Protein 6SW2 (pdb70)

Solvent-accessible surface area: 16626 Å² total

Nearest PDB structures (foldseek):
  6sw2-assembly1_A  TM=1.003E+00  e=1.323E-83  Pseudomonas aeruginosa PAO1
  2x3n-assembly1_A  TM=9.990E-01  e=2.745E-79  Pseudomonas aeruginosa
  6sw1-assembly1_A  TM=1.001E+00  e=7.115E-79  Pseudomonas aeruginosa PAO1
  8urd-assembly1_A  TM=8.434E-01  e=7.595E-25  Neobacillus niacini
  8uiu-assembly1_A  TM=8.359E-01  e=2.867E-23  Neobacillus niacini

Structure (mmCIF, N/CA/C/O backbone):
data_6SW2
#
_entry.id   6SW2
#
_cell.length_a   47.079
_cell.length_b   63.984
_cell.length_c   128.101
_cell.angle_alpha   90.000
_cell.angle_beta   90.000
_cell.angle_gamma   90.000
#
_symmetry.space_group_name_H-M   'P 21 21 21'
#
loop_
_entity.id
_entity.type
_entity.pdbx_description
1 polymer 'Probable FAD-dependent monooxygenase'
2 non-polymer 'FLAVIN-ADENINE DINUCLEOTIDE'
3 non-polymer '3-(2-aminophenyl)-3-oxopropanoic acid'
4 non-polymer 'TRIETHYLENE GLYCOL'
5 non-polymer 'PHOSPHATE ION'
6 non-polymer '2-(N-MORPHOLINO)-ETHANESULFONIC ACID'
7 non-polymer DI(HYDROXYETHYL)ETHER
8 water water
#
loop_
_atom_site.group_PDB
_atom_site.id
_atom_site.type_symbol
_atom_site.label_atom_id
_atom_site.label_alt_id
_atom_site.label_comp_id
_atom_site.label_asym_id
_atom_site.label_entity_id
_atom_site.label_seq_id
_atom_site.pdbx_PDB_ins_code
_atom_site.Cartn_x
_atom_site.Cartn_y
_atom_site.Cartn_z
_atom_site.occupancy
_atom_site.B_iso_or_equiv
_atom_site.auth_seq_id
_atom_site.auth_comp_id
_atom_site.auth_asym_id
_atom_site.auth_atom_id
_atom_site.pdbx_PDB_model_num
ATOM 1 N N . ASN A 1 4 ? 19.207 42.848 45.312 1.00 49.15 4 ASN A N 1
ATOM 2 C CA . ASN A 1 4 ? 18.316 42.094 44.355 1.00 44.12 4 ASN A CA 1
ATOM 3 C C . ASN A 1 4 ? 17.028 42.893 44.166 1.00 39.70 4 ASN A C 1
ATOM 4 O O . ASN A 1 4 ? 15.956 42.361 43.943 1.00 36.10 4 ASN A O 1
ATOM 9 N N . HIS A 1 5 ? 16.827 44.344 44.835 1.00 34.27 5 HIS A N 1
ATOM 10 C CA . HIS A 1 5 ? 15.684 45.193 44.659 1.00 34.68 5 HIS A CA 1
ATOM 11 C C . HIS A 1 5 ? 15.586 45.568 43.169 1.00 33.74 5 HIS A C 1
ATOM 12 O O . HIS A 1 5 ? 16.565 45.934 42.537 1.00 34.58 5 HIS A O 1
ATOM 19 N N . ILE A 1 6 ? 14.388 45.400 42.603 1.00 27.98 6 ILE A N 1
ATOM 20 C CA . ILE A 1 6 ? 14.103 45.906 41.268 1.00 28.54 6 ILE A CA 1
ATOM 21 C C . ILE A 1 6 ? 12.810 46.700 41.383 1.00 27.53 6 ILE A C 1
ATOM 22 O O . ILE A 1 6 ? 12.069 46.585 42.381 1.00 29.81 6 ILE A O 1
ATOM 27 N N . ASP A 1 7 ? 12.487 47.450 40.335 1.00 24.76 7 ASP A N 1
ATOM 28 C CA . ASP A 1 7 ? 11.255 48.243 40.327 1.00 24.63 7 ASP A CA 1
ATOM 29 C C . ASP A 1 7 ? 10.051 47.397 39.914 1.00 23.49 7 ASP A C 1
ATOM 30 O O . ASP A 1 7 ? 9.051 47.368 40.624 1.00 23.34 7 ASP A O 1
ATOM 35 N N . VAL A 1 8 ? 10.185 46.670 38.799 1.00 23.44 8 VAL A N 1
ATOM 36 C CA . VAL A 1 8 ? 9.050 45.959 38.224 1.00 21.84 8 VAL A CA 1
ATOM 37 C C . VAL A 1 8 ? 9.492 44.592 37.721 1.00 20.90 8 VAL A C 1
ATOM 38 O O . VAL A 1 8 ? 10.430 44.501 36.951 1.00 22.09 8 VAL A O 1
ATOM 42 N N . LEU A 1 9 ? 8.787 43.555 38.183 1.00 21.26 9 LEU A N 1
ATOM 43 C CA . LEU A 1 9 ? 8.866 42.221 37.635 1.00 21.53 9 LEU A CA 1
ATOM 44 C C . LEU A 1 9 ? 7.656 42.006 36.718 1.00 21.71 9 LEU A C 1
ATOM 45 O O . LEU A 1 9 ? 6.512 42.008 37.187 1.00 21.29 9 LEU A O 1
ATOM 50 N N . ILE A 1 10 ? 7.914 41.789 35.422 1.00 22.03 10 ILE A N 1
ATOM 51 C CA . ILE A 1 10 ? 6.862 41.528 34.444 1.00 20.10 10 ILE A CA 1
ATOM 52 C C . ILE A 1 10 ? 6.845 40.022 34.124 1.00 20.44 10 ILE A C 1
ATOM 53 O O . ILE A 1 10 ? 7.824 39.439 33.685 1.00 19.84 10 ILE A O 1
ATOM 58 N N . ASN A 1 11 ? 5.715 39.387 34.408 1.00 20.87 11 ASN A N 1
ATOM 59 C CA . ASN A 1 11 ? 5.502 37.964 34.033 1.00 21.58 11 ASN A CA 1
ATOM 60 C C . ASN A 1 11 ? 4.882 37.934 32.620 1.00 21.02 11 ASN A C 1
ATOM 61 O O . ASN A 1 11 ? 3.735 38.352 32.438 1.00 19.82 11 ASN A O 1
ATOM 66 N N . GLY A 1 12 ? 5.648 37.458 31.643 1.00 20.47 12 GLY A N 1
ATOM 67 C CA . GLY A 1 12 ? 5.195 37.367 30.268 1.00 19.73 12 GLY A CA 1
ATOM 68 C C . GLY A 1 12 ? 5.830 38.404 29.386 1.00 20.48 12 GLY A C 1
ATOM 69 O O . GLY A 1 12 ? 5.799 39.611 29.699 1.00 24.07 12 GLY A O 1
ATOM 70 N N . CYS A 1 13 ? 6.373 37.946 28.255 1.00 22.91 13 CYS A N 1
ATOM 71 C CA . CYS A 1 13 ? 6.974 38.861 27.277 1.00 23.62 13 CYS A CA 1
ATOM 72 C C . CYS A 1 13 ? 6.288 38.733 25.912 1.00 21.97 13 CYS A C 1
ATOM 73 O O . CYS A 1 13 ? 6.929 38.532 24.855 1.00 24.02 13 CYS A O 1
ATOM 76 N N . GLY A 1 14 ? 4.967 38.806 25.928 1.00 21.63 14 GLY A N 1
ATOM 77 C CA . GLY A 1 14 ? 4.165 39.011 24.731 1.00 21.39 14 GLY A CA 1
ATOM 78 C C . GLY A 1 14 ? 4.194 40.490 24.335 1.00 21.12 14 GLY A C 1
ATOM 79 O O . GLY A 1 14 ? 5.017 41.262 24.797 1.00 20.70 14 GLY A O 1
ATOM 80 N N . ILE A 1 15 ? 3.291 40.865 23.449 1.00 19.98 15 ILE A N 1
ATOM 81 C CA . ILE A 1 15 ? 3.302 42.173 22.916 1.00 20.99 15 ILE A CA 1
ATOM 82 C C . ILE A 1 15 ? 3.056 43.192 24.027 1.00 19.24 15 ILE A C 1
ATOM 83 O O . ILE A 1 15 ? 3.718 44.222 24.058 1.00 21.83 15 ILE A O 1
ATOM 88 N N . GLY A 1 16 ? 2.114 42.901 24.932 1.00 18.95 16 GLY A N 1
ATOM 89 C CA . GLY A 1 16 ? 1.819 43.735 26.094 1.00 17.92 16 GLY A CA 1
ATOM 90 C C . GLY A 1 16 ? 2.999 43.931 27.037 1.00 17.28 16 GLY A C 1
ATOM 91 O O . GLY A 1 16 ? 3.405 45.061 27.388 1.00 18.93 16 GLY A O 1
ATOM 92 N N . GLY A 1 17 ? 3.594 42.828 27.453 1.00 17.46 17 GLY A N 1
ATOM 93 C CA . GLY A 1 17 ? 4.668 42.876 28.395 1.00 16.68 17 GLY A CA 1
ATOM 94 C C . GLY A 1 17 ? 5.905 43.500 27.783 1.00 18.41 17 GLY A C 1
ATOM 95 O O . GLY A 1 17 ? 6.629 44.233 28.473 1.00 18.14 17 GLY A O 1
ATOM 96 N N . ALA A 1 18 ? 6.176 43.198 26.505 1.00 18.15 18 ALA A N 1
ATOM 97 C CA . ALA A 1 18 ? 7.343 43.770 25.830 1.00 18.40 18 ALA A CA 1
ATOM 98 C C . ALA A 1 18 ? 7.176 45.285 25.744 1.00 20.70 18 ALA A C 1
ATOM 99 O O . ALA A 1 18 ? 8.102 46.009 26.042 1.00 18.96 18 ALA A O 1
ATOM 101 N N . MET A 1 19 ? 5.985 45.744 25.349 1.00 19.08 19 MET A N 1
ATOM 102 C CA . MET A 1 19 ? 5.736 47.185 25.237 1.00 19.89 19 MET A CA 1
ATOM 103 C C . MET A 1 19 ? 5.916 47.866 26.607 1.00 19.38 19 MET A C 1
ATOM 104 O O . MET A 1 19 ? 6.529 48.929 26.716 1.00 20.55 19 MET A O 1
ATOM 109 N N . LEU A 1 20 ? 5.376 47.266 27.664 1.00 19.10 20 LEU A N 1
ATOM 110 C CA . LEU A 1 20 ? 5.507 47.847 29.003 1.00 18.96 20 LEU A CA 1
ATOM 111 C C . LEU A 1 20 ? 6.990 47.919 29.398 1.00 20.13 20 LEU A C 1
ATOM 112 O O . LEU A 1 20 ? 7.449 48.948 29.914 1.00 20.12 20 LEU A O 1
ATOM 117 N N . ALA A 1 21 ? 7.722 46.821 29.193 1.00 19.33 21 ALA A N 1
ATOM 118 C CA . ALA A 1 21 ? 9.150 46.744 29.539 1.00 19.95 21 ALA A CA 1
ATOM 119 C C . ALA A 1 21 ? 9.915 47.875 28.847 1.00 20.60 21 ALA A C 1
ATOM 120 O O . ALA A 1 21 ? 10.765 48.526 29.444 1.00 21.80 21 ALA A O 1
ATOM 122 N N . TYR A 1 22 ? 9.674 48.032 27.548 1.00 20.30 22 TYR A N 1
ATOM 123 C CA . TYR A 1 22 ? 10.359 49.015 26.762 1.00 20.02 22 TYR A CA 1
ATOM 124 C C . TYR A 1 22 ? 10.072 50.441 27.289 1.00 20.55 22 TYR A C 1
ATOM 125 O O . TYR A 1 22 ? 11.015 51.247 27.478 1.00 21.32 22 TYR A O 1
ATOM 134 N N . LEU A 1 23 ? 8.797 50.761 27.523 1.00 19.77 23 LEU A N 1
ATOM 135 C CA . LEU A 1 23 ? 8.411 52.122 28.002 1.00 20.55 23 LEU A CA 1
ATOM 136 C C . LEU A 1 23 ? 9.015 52.412 29.377 1.00 23.41 23 LEU A C 1
ATOM 137 O O . LEU A 1 23 ? 9.615 53.489 29.583 1.00 22.55 23 LEU A O 1
ATOM 142 N N . LEU A 1 24 ? 8.965 51.445 30.294 1.00 21.66 24 LEU A N 1
ATOM 143 C CA . LEU A 1 24 ? 9.630 51.640 31.629 1.00 22.50 24 LEU A CA 1
ATOM 144 C C . LEU A 1 24 ? 11.158 51.725 31.538 1.00 22.66 24 LEU A C 1
ATOM 145 O O . LEU A 1 24 ? 11.806 52.486 32.272 1.00 22.86 24 LEU A O 1
ATOM 150 N N . GLY A 1 25 ? 11.745 50.928 30.658 1.00 21.99 25 GLY A N 1
ATOM 151 C CA . GLY A 1 25 ? 13.182 50.870 30.490 1.00 24.36 25 GLY A CA 1
ATOM 152 C C . GLY A 1 25 ? 13.739 52.164 29.941 1.00 26.90 25 GLY A C 1
ATOM 153 O O . GLY A 1 25 ? 14.841 52.584 30.287 1.00 29.28 25 GLY A O 1
ATOM 154 N N . ARG A 1 26 ? 12.967 52.816 29.082 1.00 26.54 26 ARG A N 1
ATOM 155 C CA . ARG A 1 26 ? 13.339 54.099 28.526 1.00 28.92 26 ARG A CA 1
ATOM 156 C C . ARG A 1 26 ? 13.521 55.146 29.642 1.00 32.59 26 ARG A C 1
ATOM 157 O O . ARG A 1 26 ? 14.207 56.135 29.432 1.00 31.20 26 ARG A O 1
ATOM 165 N N . GLN A 1 27 ? 12.904 54.933 30.810 1.00 30.99 27 GLN A N 1
ATOM 166 C CA . GLN A 1 27 ? 13.019 55.891 31.925 1.00 30.52 27 GLN A CA 1
ATOM 167 C C . GLN A 1 27 ? 14.092 55.466 32.930 1.00 32.30 27 GLN A C 1
ATOM 168 O O . GLN A 1 27 ? 14.220 56.081 33.996 1.00 33.50 27 GLN A O 1
ATOM 174 N N . GLY A 1 28 ? 14.818 54.394 32.630 1.00 27.10 28 GLY A N 1
ATOM 175 C CA . GLY A 1 28 ? 15.857 53.859 33.471 1.00 28.08 28 GLY A CA 1
ATOM 176 C C . GLY A 1 28 ? 15.342 53.063 34.658 1.00 28.74 28 GLY A C 1
ATOM 177 O O . GLY A 1 28 ? 16.083 52.792 35.591 1.00 29.53 28 GLY A O 1
ATOM 178 N N . HIS A 1 29 ? 14.093 52.608 34.627 1.00 26.85 29 HIS A N 1
ATOM 179 C CA . HIS A 1 29 ? 13.626 51.769 35.707 1.00 26.12 29 HIS A CA 1
ATOM 180 C C . HIS A 1 29 ? 14.202 50.365 35.571 1.00 24.69 29 HIS A C 1
ATOM 181 O O . HIS A 1 29 ? 14.429 49.878 34.486 1.00 23.01 29 HIS A O 1
ATOM 188 N N . ARG A 1 30 ? 14.421 49.734 36.724 1.00 24.46 30 ARG A N 1
ATOM 189 C CA . ARG A 1 30 ? 15.008 48.423 36.803 1.00 25.84 30 ARG A CA 1
ATOM 190 C C . ARG A 1 30 ? 13.886 47.391 36.633 1.00 23.77 30 ARG A C 1
ATOM 191 O O . ARG A 1 30 ? 13.034 47.230 37.535 1.00 22.20 30 ARG A O 1
ATOM 199 N N . VAL A 1 31 ? 13.901 46.713 35.472 1.00 23.02 31 VAL A N 1
ATOM 200 C CA . VAL A 1 31 ? 12.839 45.813 35.086 1.00 23.24 31 VAL A CA 1
ATOM 201 C C . VAL A 1 31 ? 13.421 44.432 34.805 1.00 22.02 31 VAL A C 1
ATOM 202 O O . VAL A 1 31 ? 14.383 44.325 34.084 1.00 26.13 31 VAL A O 1
ATOM 206 N N . VAL A 1 32 ? 12.794 43.383 35.345 1.00 21.75 32 VAL A N 1
ATOM 207 C CA . VAL A 1 32 ? 13.047 42.013 34.923 1.00 21.50 32 VAL A CA 1
ATOM 208 C C . VAL A 1 32 ? 11.778 41.458 34.286 1.00 21.03 32 VAL A C 1
ATOM 209 O O . VAL A 1 32 ? 10.692 41.568 34.877 1.00 21.01 32 VAL A O 1
ATOM 213 N N . VAL A 1 33 ? 11.936 40.899 33.089 1.00 20.44 33 VAL A N 1
ATOM 214 C CA . VAL A 1 33 ? 10.828 40.277 32.363 1.00 20.40 33 VAL A CA 1
ATOM 215 C C . VAL A 1 33 ? 11.100 38.772 32.372 1.00 21.95 33 VAL A C 1
ATOM 216 O O . VAL A 1 33 ? 12.197 38.344 31.978 1.00 23.46 33 VAL A O 1
ATOM 220 N N . VAL A 1 34 ? 10.084 38.007 32.770 1.00 23.51 34 VAL A N 1
ATOM 221 C CA . VAL A 1 34 ? 10.166 36.572 32.874 1.00 23.26 34 VAL A CA 1
ATOM 222 C C . VAL A 1 34 ? 9.239 36.001 31.810 1.00 23.74 34 VAL A C 1
ATOM 223 O O . VAL A 1 34 ? 8.042 36.306 31.822 1.00 23.92 34 VAL A O 1
ATOM 227 N N . GLU A 1 35 ? 9.788 35.172 30.919 1.00 21.59 35 GLU A N 1
ATOM 228 C CA . GLU A 1 35 ? 9.021 34.585 29.808 1.00 22.44 35 GLU A CA 1
ATOM 229 C C . GLU A 1 35 ? 9.316 33.074 29.747 1.00 23.04 35 GLU A C 1
ATOM 230 O O . GLU A 1 35 ? 10.487 32.681 29.686 1.00 24.50 35 GLU A O 1
ATOM 236 N N . GLN A 1 36 ? 8.270 32.253 29.740 1.00 22.78 36 GLN A N 1
ATOM 237 C CA . GLN A 1 36 ? 8.419 30.807 29.814 1.00 26.40 36 GLN A CA 1
ATOM 238 C C . GLN A 1 36 ? 8.952 30.246 28.487 1.00 29.93 36 GLN A C 1
ATOM 239 O O . GLN A 1 36 ? 9.652 29.239 28.463 1.00 29.93 36 GLN A O 1
ATOM 245 N N . ALA A 1 37 ? 8.652 30.913 27.371 1.00 26.13 37 ALA A N 1
ATOM 246 C CA . ALA A 1 37 ? 9.108 30.422 26.081 1.00 29.05 37 ALA A CA 1
ATOM 247 C C . ALA A 1 37 ? 10.519 30.928 25.736 1.00 26.64 37 ALA A C 1
ATOM 248 O O . ALA A 1 37 ? 11.064 31.823 26.359 1.00 25.43 37 ALA A O 1
ATOM 250 N N . ARG A 1 38 ? 11.080 30.352 24.678 1.00 28.57 38 ARG A N 1
ATOM 251 C CA . ARG A 1 38 ? 12.266 30.860 23.981 1.00 31.37 38 ARG A CA 1
ATOM 252 C C . ARG A 1 38 ? 11.896 32.169 23.279 1.00 28.28 38 ARG A C 1
ATOM 253 O O . ARG A 1 38 ? 10.774 32.307 22.820 1.00 29.28 38 ARG A O 1
ATOM 261 N N . ARG A 1 39 ? 12.862 33.080 23.170 1.00 26.39 39 ARG A N 1
ATOM 262 C CA . ARG A 1 39 ? 12.612 34.404 22.557 1.00 30.19 39 ARG A CA 1
ATOM 263 C C . ARG A 1 39 ? 12.090 34.264 21.115 1.00 35.56 39 ARG A C 1
ATOM 264 O O . ARG A 1 39 ? 11.227 35.015 20.698 1.00 35.99 39 ARG A O 1
ATOM 272 N N . GLU A 1 40 ? 12.624 33.285 20.378 1.00 40.26 40 GLU A N 1
ATOM 273 C CA . GLU A 1 40 ? 12.409 33.100 18.922 1.00 50.83 40 GLU A CA 1
ATOM 274 C C . GLU A 1 40 ? 11.140 32.289 18.600 1.00 50.98 40 GLU A C 1
ATOM 275 O O . GLU A 1 40 ? 10.744 32.219 17.471 1.00 56.58 40 GLU A O 1
ATOM 281 N N . ARG A 1 41 ? 10.511 31.671 19.597 1.00 55.99 41 ARG A N 1
ATOM 282 C CA . ARG A 1 41 ? 9.206 31.011 19.418 1.00 60.84 41 ARG A CA 1
ATOM 283 C C . ARG A 1 41 ? 8.253 31.931 18.628 1.00 61.17 41 ARG A C 1
ATOM 284 O O . ARG A 1 41 ? 7.767 32.920 19.160 1.00 58.35 41 ARG A O 1
ATOM 292 N N . ALA A 1 42 ? 8.012 31.585 17.350 1.00 75.45 42 ALA A N 1
ATOM 293 C CA . ALA A 1 42 ? 7.076 32.283 16.435 1.00 78.40 42 ALA A CA 1
ATOM 294 C C . ALA A 1 42 ? 5.627 31.978 16.840 1.00 85.15 42 ALA A C 1
ATOM 295 O O . ALA A 1 42 ? 5.144 30.865 16.635 1.00 82.14 42 ALA A O 1
ATOM 297 N N . ILE A 1 43 ? 4.931 32.991 17.369 1.00 87.83 43 ILE A N 1
ATOM 298 C CA . ILE A 1 43 ? 3.716 32.808 18.180 1.00 86.04 43 ILE A CA 1
ATOM 299 C C . ILE A 1 43 ? 2.469 32.828 17.288 1.00 83.25 43 ILE A C 1
ATOM 300 O O . ILE A 1 43 ? 1.609 31.957 17.412 1.00 92.36 43 ILE A O 1
ATOM 305 N N . ASN A 1 44 ? 2.369 33.868 16.450 1.00 69.27 44 ASN A N 1
ATOM 306 C CA . ASN A 1 44 ? 1.158 34.257 15.719 1.00 66.20 44 ASN A CA 1
ATOM 307 C C . ASN A 1 44 ? 0.144 34.878 16.689 1.00 57.25 44 ASN A C 1
ATOM 308 O O . ASN A 1 44 ? -0.008 34.439 17.838 1.00 64.34 44 ASN A O 1
ATOM 313 N N . GLY A 1 45 ? -0.547 35.909 16.195 1.00 40.88 45 GLY A N 1
ATOM 314 C CA . GLY A 1 45 ? -1.440 36.697 16.975 1.00 33.00 45 GLY A CA 1
ATOM 315 C C . GLY A 1 45 ? -2.254 37.612 16.094 1.00 29.79 45 GLY A C 1
ATOM 316 O O . GLY A 1 45 ? -2.293 37.438 14.882 1.00 27.00 45 GLY A O 1
ATOM 317 N N . ALA A 1 46 ? -2.875 38.610 16.723 1.00 24.30 46 ALA A N 1
ATOM 318 C CA . ALA A 1 46 ? -3.653 39.620 16.025 1.00 24.25 46 ALA A CA 1
ATOM 319 C C . ALA A 1 46 ? -2.741 40.432 15.083 1.00 22.66 46 ALA A C 1
ATOM 320 O O . ALA A 1 46 ? -1.539 40.453 15.281 1.00 25.06 46 ALA A O 1
ATOM 322 N N . ASP A 1 47 ? -3.344 41.031 14.056 1.00 21.77 47 ASP A N 1
ATOM 323 C CA . ASP A 1 47 ? -2.635 41.779 12.965 1.00 23.56 47 ASP A CA 1
ATOM 324 C C . ASP A 1 47 ? -3.018 43.270 12.955 1.00 25.29 47 ASP A C 1
ATOM 325 O O . ASP A 1 47 ? -2.506 44.030 12.155 1.00 26.44 47 ASP A O 1
ATOM 330 N N . LEU A 1 48 ? -3.934 43.706 13.831 1.00 22.87 48 LEU A N 1
ATOM 331 C CA . LEU A 1 48 ? -4.544 45.022 13.660 1.00 21.29 48 LEU A CA 1
ATOM 332 C C . LEU A 1 48 ? -4.063 46.005 14.733 1.00 19.56 48 LEU A C 1
ATOM 333 O O . LEU A 1 48 ? -4.101 45.742 15.954 1.00 20.85 48 LEU A O 1
ATOM 338 N N . LEU A 1 49 ? -3.667 47.182 14.284 1.00 20.73 49 LEU A N 1
ATOM 339 C CA . LEU A 1 49 ? -3.476 48.309 15.151 1.00 20.78 49 LEU A CA 1
ATOM 340 C C . LEU A 1 49 ? -4.517 49.368 14.792 1.00 21.70 49 LEU A C 1
ATOM 341 O O . LEU A 1 49 ? -4.619 49.798 13.644 1.00 20.80 49 LEU A O 1
ATOM 346 N N . LYS A 1 50 ? -5.317 49.772 15.783 1.00 23.42 50 LYS A N 1
ATOM 347 C CA . LYS A 1 50 ? -6.307 50.830 15.650 1.00 25.79 50 LYS A CA 1
ATOM 348 C C . LYS A 1 50 ? -5.667 52.163 16.034 1.00 22.63 50 LYS A C 1
ATOM 349 O O . LYS A 1 50 ? -4.575 52.201 16.595 1.00 23.70 50 LYS A O 1
ATOM 355 N N . PRO A 1 51 ? -6.343 53.308 15.780 1.00 25.26 51 PRO A N 1
ATOM 356 C CA . PRO A 1 51 ? -5.753 54.620 16.022 1.00 27.30 51 PRO A CA 1
ATOM 357 C C . PRO A 1 51 ? -5.182 54.766 17.445 1.00 25.11 51 PRO A C 1
ATOM 358 O O . PRO A 1 51 ? -4.101 55.249 17.560 1.00 23.66 51 PRO A O 1
ATOM 362 N N . ALA A 1 52 ? -5.877 54.263 18.480 1.00 23.82 52 ALA A N 1
ATOM 363 C CA . ALA A 1 52 ? -5.360 54.398 19.885 1.00 25.18 52 ALA A CA 1
ATOM 364 C C . ALA A 1 52 ? -4.068 53.581 20.065 1.00 24.40 52 ALA A C 1
ATOM 365 O O . ALA A 1 52 ? -3.118 54.065 20.711 1.00 26.03 52 ALA A O 1
ATOM 367 N N . GLY A 1 53 ? -3.961 52.398 19.430 1.00 23.47 53 GLY A N 1
ATOM 368 C CA . GLY A 1 53 ? -2.726 51.646 19.502 1.00 22.52 53 GLY A CA 1
ATOM 369 C C . GLY A 1 53 ? -1.606 52.306 18.717 1.00 21.40 53 GLY A C 1
ATOM 370 O O . GLY A 1 53 ? -0.440 52.280 19.118 1.00 21.53 53 GLY A O 1
ATOM 371 N N . ILE A 1 54 ? -1.959 52.856 17.542 1.00 21.35 54 ILE A N 1
ATOM 372 C CA . ILE A 1 54 ? -0.983 53.542 16.675 1.00 22.35 54 ILE A CA 1
ATOM 373 C C . ILE A 1 54 ? -0.381 54.728 17.434 1.00 21.79 54 ILE A C 1
ATOM 374 O O . ILE A 1 54 ? 0.819 54.965 17.355 1.00 23.26 54 ILE A O 1
ATOM 379 N N . ARG A 1 55 ? -1.231 55.449 18.177 1.00 22.99 55 ARG A N 1
ATOM 380 C CA . ARG A 1 55 ? -0.793 56.602 19.001 1.00 24.03 55 ARG A CA 1
ATOM 381 C C . ARG A 1 55 ? 0.307 56.166 19.975 1.00 23.51 55 ARG A C 1
ATOM 382 O O . ARG A 1 55 ? 1.261 56.922 20.194 1.00 23.66 55 ARG A O 1
ATOM 390 N N . VAL A 1 56 ? 0.183 54.959 20.547 1.00 21.23 56 VAL A N 1
ATOM 391 C CA . VAL A 1 56 ? 1.184 54.423 21.496 1.00 21.40 56 VAL A CA 1
ATOM 392 C C . VAL A 1 56 ? 2.487 54.156 20.738 1.00 22.39 56 VAL A C 1
ATOM 393 O O . VAL A 1 56 ? 3.584 54.581 21.172 1.00 22.71 56 VAL A O 1
ATOM 397 N N . VAL A 1 57 ? 2.381 53.457 19.600 1.00 20.46 57 VAL A N 1
ATOM 398 C CA . VAL A 1 57 ? 3.540 53.039 18.814 1.00 22.03 57 VAL A CA 1
ATOM 399 C C . VAL A 1 57 ? 4.286 54.294 18.348 1.00 22.49 57 VAL A C 1
ATOM 400 O O . VAL A 1 57 ? 5.516 54.388 18.403 1.00 23.25 57 VAL A O 1
ATOM 404 N N . GLU A 1 58 ? 3.520 55.296 17.932 1.00 23.96 58 GLU A N 1
ATOM 405 C CA . GLU A 1 58 ? 4.098 56.567 17.455 1.00 27.23 58 GLU A CA 1
ATOM 406 C C . GLU A 1 58 ? 4.786 57.297 18.611 1.00 27.63 58 GLU A C 1
ATOM 407 O O . GLU A 1 58 ? 5.907 57.782 18.470 1.00 28.29 58 GLU A O 1
ATOM 413 N N . ALA A 1 59 ? 4.117 57.373 19.766 1.00 27.87 59 ALA A N 1
ATOM 414 C CA . ALA A 1 59 ? 4.736 58.021 20.946 1.00 28.73 59 ALA A CA 1
ATOM 415 C C . ALA A 1 59 ? 6.019 57.286 21.390 1.00 32.23 59 ALA A C 1
ATOM 416 O O . ALA A 1 59 ? 6.954 57.934 21.850 1.00 32.46 59 ALA A O 1
ATOM 418 N N . ALA A 1 60 ? 6.091 55.959 21.180 1.00 25.32 60 ALA A N 1
ATOM 419 C CA . ALA A 1 60 ? 7.260 55.140 21.519 1.00 26.26 60 ALA A CA 1
ATOM 420 C C . ALA A 1 60 ? 8.409 55.321 20.516 1.00 27.71 60 ALA A C 1
ATOM 421 O O . ALA A 1 60 ? 9.495 54.722 20.699 1.00 28.84 60 ALA A O 1
ATOM 423 N N . GLY A 1 61 ? 8.157 56.062 19.424 1.00 25.77 61 GLY A N 1
ATOM 424 C CA . GLY A 1 61 ? 9.142 56.353 18.372 1.00 26.44 61 GLY A CA 1
ATOM 425 C C . GLY A 1 61 ? 9.270 55.235 17.339 1.00 28.23 61 GLY A C 1
ATOM 426 O O . GLY A 1 61 ? 10.299 55.155 16.641 1.00 28.05 61 GLY A O 1
ATOM 427 N N . LEU A 1 62 ? 8.273 54.329 17.260 1.00 22.36 62 LEU A N 1
ATOM 428 C CA . LEU A 1 62 ? 8.390 53.121 16.426 1.00 24.12 62 LEU A CA 1
ATOM 429 C C . LEU A 1 62 ? 7.579 53.178 15.113 1.00 22.75 62 LEU A C 1
ATOM 430 O O . LEU A 1 62 ? 7.639 52.213 14.356 1.00 22.39 62 LEU A O 1
ATOM 435 N N . LEU A 1 63 ? 6.807 54.240 14.845 1.00 24.42 63 LEU A N 1
ATOM 436 C CA . LEU A 1 63 ? 5.857 54.195 13.723 1.00 26.34 63 LEU A CA 1
ATOM 437 C C . LEU A 1 63 ? 6.573 54.086 12.364 1.00 24.54 63 LEU A C 1
ATOM 438 O O . LEU A 1 63 ? 6.197 53.282 11.538 1.00 23.20 63 LEU A O 1
ATOM 443 N N . ALA A 1 64 ? 7.616 54.873 12.139 1.00 24.70 64 ALA A N 1
ATOM 444 C CA . ALA A 1 64 ? 8.369 54.758 10.879 1.00 24.49 64 ALA A CA 1
ATOM 445 C C . ALA A 1 64 ? 8.866 53.313 10.676 1.00 23.80 64 ALA A C 1
ATOM 446 O O . ALA A 1 64 ? 8.794 52.738 9.588 1.00 25.76 64 ALA A O 1
ATOM 448 N N . GLU A 1 65 ? 9.424 52.720 11.733 1.00 22.18 65 GLU A N 1
ATOM 449 C CA . GLU A 1 65 ? 9.977 51.416 11.645 1.00 25.23 65 GLU A CA 1
ATOM 450 C C . GLU A 1 65 ? 8.910 50.360 11.357 1.00 24.26 65 GLU A C 1
ATOM 451 O O . GLU A 1 65 ? 9.180 49.385 10.655 1.00 26.38 65 GLU A O 1
ATOM 457 N N . VAL A 1 66 ? 7.684 50.540 11.875 1.00 23.19 66 VAL A N 1
ATOM 458 C CA . VAL A 1 66 ? 6.602 49.582 11.572 1.00 24.12 66 VAL A CA 1
ATOM 459 C C . VAL A 1 66 ? 6.376 49.459 10.055 1.00 22.26 66 VAL A C 1
ATOM 460 O O . VAL A 1 66 ? 6.262 48.332 9.546 1.00 20.24 66 VAL A O 1
ATOM 464 N N . THR A 1 67 ? 6.342 50.573 9.321 1.00 23.18 67 THR A N 1
ATOM 465 C CA . THR A 1 67 ? 6.035 50.440 7.888 1.00 26.09 67 THR A CA 1
ATOM 466 C C . THR A 1 67 ? 7.275 49.951 7.133 1.00 26.61 67 THR A C 1
ATOM 467 O O . THR A 1 67 ? 7.139 49.248 6.130 1.00 28.73 67 THR A O 1
ATOM 471 N N . ARG A 1 68 ? 8.477 50.283 7.645 1.00 24.02 68 ARG A N 1
ATOM 472 C CA . ARG A 1 68 ? 9.726 49.759 7.097 1.00 25.50 68 ARG A CA 1
ATOM 473 C C . ARG A 1 68 ? 9.784 48.230 7.208 1.00 27.14 68 ARG A C 1
ATOM 474 O O . ARG A 1 68 ? 10.430 47.589 6.395 1.00 30.61 68 ARG A O 1
ATOM 482 N N . ARG A 1 69 ? 9.117 47.632 8.200 1.00 22.53 69 ARG A N 1
ATOM 483 C CA . ARG A 1 69 ? 9.167 46.199 8.431 1.00 26.02 69 ARG A CA 1
ATOM 484 C C . ARG A 1 69 ? 7.902 45.479 7.960 1.00 27.27 69 ARG A C 1
ATOM 485 O O . ARG A 1 69 ? 7.631 44.406 8.449 1.00 31.64 69 ARG A O 1
ATOM 493 N N . GLY A 1 70 ? 7.144 46.063 7.041 1.00 28.67 70 GLY A N 1
ATOM 494 C CA . GLY A 1 70 ? 6.066 45.340 6.410 1.00 28.58 70 GLY A CA 1
ATOM 495 C C . GLY A 1 70 ? 4.687 45.718 6.910 1.00 26.99 70 GLY A C 1
ATOM 496 O O . GLY A 1 70 ? 3.705 45.237 6.338 1.00 26.86 70 GLY A O 1
ATOM 497 N N . GLY A 1 71 ? 4.597 46.647 7.875 1.00 22.66 71 GLY A N 1
ATOM 498 C CA . GLY A 1 71 ? 3.285 47.182 8.308 1.00 23.33 71 GLY A CA 1
ATOM 499 C C . GLY A 1 71 ? 2.622 47.989 7.203 1.00 25.52 71 GLY A C 1
ATOM 500 O O . GLY A 1 71 ? 3.273 48.651 6.403 1.00 24.45 71 GLY A O 1
ATOM 501 N N . ARG A 1 72 ? 1.304 47.853 7.089 1.00 22.90 72 ARG A N 1
ATOM 502 C CA . ARG A 1 72 ? 0.566 48.532 6.030 1.00 23.39 72 ARG A CA 1
ATOM 503 C C . ARG A 1 72 ? -0.506 49.466 6.601 1.00 23.44 72 ARG A C 1
ATOM 504 O O . ARG A 1 72 ? -1.397 49.044 7.334 1.00 22.01 72 ARG A O 1
ATOM 512 N N . VAL A 1 73 ? -0.458 50.733 6.199 1.00 21.54 73 VAL A N 1
ATOM 513 C CA . VAL A 1 73 ? -1.478 51.697 6.493 1.00 19.91 73 VAL A CA 1
ATOM 514 C C . VAL A 1 73 ? -2.694 51.438 5.602 1.00 19.92 73 VAL A C 1
ATOM 515 O O . VAL A 1 73 ? -2.533 51.283 4.395 1.00 22.14 73 VAL A O 1
ATOM 519 N N . ARG A 1 74 ? -3.879 51.434 6.219 1.00 18.52 74 ARG A N 1
ATOM 520 C CA . ARG A 1 74 ? -5.144 51.217 5.537 1.00 19.26 74 ARG A CA 1
ATOM 521 C C . ARG A 1 74 ? -6.167 52.225 6.073 1.00 20.33 74 ARG A C 1
ATOM 522 O O . ARG A 1 74 ? -6.091 52.709 7.233 1.00 22.45 74 ARG A O 1
ATOM 530 N N . HIS A 1 75 ? -7.202 52.513 5.275 1.00 20.69 75 HIS A N 1
ATOM 531 C CA . HIS A 1 75 ? -8.257 53.339 5.849 1.00 22.18 75 HIS A CA 1
ATOM 532 C C . HIS A 1 75 ? -9.660 52.940 5.395 1.00 23.38 75 HIS A C 1
ATOM 533 O O . HIS A 1 75 ? -10.552 53.739 5.619 1.00 24.78 75 HIS A O 1
ATOM 540 N N . GLU A 1 76 ? -9.828 51.734 4.826 1.00 22.63 76 GLU A N 1
ATOM 541 C CA . GLU A 1 76 ? -11.069 51.306 4.255 1.00 23.01 76 GLU A CA 1
ATOM 542 C C . GLU A 1 76 ? -11.396 49.893 4.730 1.00 22.00 76 GLU A C 1
ATOM 543 O O . GLU A 1 76 ? -10.509 49.049 4.864 1.00 21.33 76 GLU A O 1
ATOM 549 N N . LEU A 1 77 ? -12.691 49.614 4.861 1.00 22.80 77 LEU A N 1
ATOM 550 C CA . LEU A 1 77 ? -13.175 48.232 5.015 1.00 22.20 77 LEU A CA 1
ATOM 551 C C . LEU A 1 77 ? -14.497 48.120 4.268 1.00 22.23 77 LEU A C 1
ATOM 552 O O . LEU A 1 77 ? -15.387 48.982 4.460 1.00 22.81 77 LEU A O 1
ATOM 557 N N . GLU A 1 78 ? -14.618 47.044 3.469 1.00 22.28 78 GLU A N 1
ATOM 558 C CA . GLU A 1 78 ? -15.881 46.592 2.944 1.00 21.71 78 GLU A CA 1
ATOM 559 C C . GLU A 1 78 ? -16.420 45.409 3.750 1.00 22.18 78 GLU A C 1
ATOM 560 O O . GLU A 1 78 ? -15.706 44.450 3.982 1.00 23.49 78 GLU A O 1
ATOM 566 N N . VAL A 1 79 ? -17.701 45.508 4.132 1.00 21.42 79 VAL A N 1
ATOM 567 C CA . VAL A 1 79 ? -18.449 44.409 4.772 1.00 20.90 79 VAL A CA 1
ATOM 568 C C . VAL A 1 79 ? -19.605 43.970 3.862 1.00 21.13 79 VAL A C 1
ATOM 569 O O . VAL A 1 79 ? -20.448 44.777 3.501 1.00 22.04 79 VAL A O 1
ATOM 573 N N . TYR A 1 80 ? -19.643 42.677 3.554 1.00 20.35 80 TYR A N 1
ATOM 574 C CA . TYR A 1 80 ? -20.676 42.050 2.730 1.00 22.28 80 TYR A CA 1
ATOM 575 C C . TYR A 1 80 ? -21.499 41.123 3.617 1.00 22.65 80 TYR A C 1
ATOM 576 O O . TYR A 1 80 ? -20.938 40.500 4.559 1.00 21.49 80 TYR A O 1
ATOM 585 N N . HIS A 1 81 ? -22.799 41.005 3.307 1.00 22.32 81 HIS A N 1
ATOM 586 C CA . HIS A 1 81 ? -23.677 40.051 3.952 1.00 22.50 81 HIS A CA 1
ATOM 587 C C . HIS A 1 81 ? -24.513 39.369 2.862 1.00 23.29 81 HIS A C 1
ATOM 588 O O . HIS A 1 81 ? -25.157 40.069 2.049 1.00 23.54 81 HIS A O 1
ATOM 595 N N . ASP A 1 82 ? -24.393 38.051 2.788 1.00 22.03 82 ASP A N 1
ATOM 596 C CA . ASP A 1 82 ? -25.038 37.191 1.779 1.00 25.20 82 ASP A CA 1
ATOM 597 C C . ASP A 1 82 ? -24.628 37.665 0.375 1.00 28.42 82 ASP A C 1
ATOM 598 O O . ASP A 1 82 ? -25.434 37.677 -0.548 1.00 25.55 82 ASP A O 1
ATOM 603 N N . GLY A 1 83 ? -23.369 38.086 0.227 1.00 23.70 83 GLY A N 1
ATOM 604 C CA . GLY A 1 83 ? -22.788 38.443 -1.057 1.00 25.10 83 GLY A CA 1
ATOM 605 C C . GLY A 1 83 ? -23.033 39.892 -1.495 1.00 24.41 83 GLY A C 1
ATOM 606 O O . GLY A 1 83 ? -22.525 40.329 -2.519 1.00 29.01 83 GLY A O 1
ATOM 607 N N . GLU A 1 84 ? -23.801 40.673 -0.756 1.00 25.62 84 GLU A N 1
ATOM 608 C CA . GLU A 1 84 ? -24.067 42.074 -1.146 1.00 25.05 84 GLU A CA 1
ATOM 609 C C . GLU A 1 84 ? -23.430 43.009 -0.133 1.00 26.18 84 GLU A C 1
ATOM 610 O O . GLU A 1 84 ? -23.344 42.690 1.045 1.00 24.94 84 GLU A O 1
ATOM 616 N N . LEU A 1 85 ? -22.973 44.154 -0.627 1.00 25.56 85 LEU A N 1
ATOM 617 C CA . LEU A 1 85 ? -22.279 45.118 0.176 1.00 25.27 85 LEU A CA 1
ATOM 618 C C . LEU A 1 85 ? -23.251 45.708 1.198 1.00 26.07 85 LEU A C 1
ATOM 619 O O . LEU A 1 85 ? -24.246 46.309 0.839 1.00 26.36 85 LEU A O 1
ATOM 624 N N . LEU A 1 86 ? -22.929 45.525 2.479 1.00 24.46 86 LEU A N 1
ATOM 625 C CA . LEU A 1 86 ? -23.733 45.974 3.617 1.00 25.92 86 LEU A CA 1
ATOM 626 C C . LEU A 1 86 ? -23.238 47.337 4.097 1.00 25.32 86 LEU A C 1
ATOM 627 O O . LEU A 1 86 ? -24.044 48.240 4.288 1.00 25.71 86 LEU A O 1
ATOM 632 N N . ARG A 1 87 ? -21.922 47.471 4.333 1.00 23.06 87 ARG A N 1
ATOM 633 C CA . ARG A 1 87 ? -21.314 48.719 4.749 1.00 27.27 87 ARG A CA 1
ATOM 634 C C . ARG A 1 87 ? -19.935 48.883 4.084 1.00 27.75 87 ARG A C 1
ATOM 635 O O . ARG A 1 87 ? -19.202 47.934 3.929 1.00 26.31 87 ARG A O 1
ATOM 643 N N . TYR A 1 88 ? -19.604 50.122 3.736 1.00 26.79 88 TYR A N 1
ATOM 644 C CA . TYR A 1 88 ? -18.265 50.549 3.433 1.00 27.21 88 TYR A CA 1
ATOM 645 C C . TYR A 1 88 ? -17.902 51.635 4.446 1.00 30.77 88 TYR A C 1
ATOM 646 O O . TYR A 1 88 ? -18.679 52.570 4.653 1.00 29.11 88 TYR A O 1
ATOM 655 N N . PHE A 1 89 ? -16.739 51.466 5.085 1.00 26.34 89 PHE A N 1
ATOM 656 C CA . PHE A 1 89 ? -16.214 52.354 6.058 1.00 29.48 89 PHE A CA 1
ATOM 657 C C . PHE A 1 89 ? -14.933 52.964 5.510 1.00 29.38 89 PHE A C 1
ATOM 658 O O . PHE A 1 89 ? -14.003 52.266 5.063 1.00 24.68 89 PHE A O 1
ATOM 666 N N . ASN A 1 90 ? -14.904 54.286 5.596 1.00 28.23 90 ASN A N 1
ATOM 667 C CA . ASN A 1 90 ? -13.759 55.067 5.299 1.00 29.81 90 ASN A CA 1
ATOM 668 C C . ASN A 1 90 ? -13.411 55.799 6.591 1.00 33.33 90 ASN A C 1
ATOM 669 O O . ASN A 1 90 ? -14.064 56.747 6.945 1.00 35.19 90 ASN A O 1
ATOM 674 N N . TYR A 1 91 ? -12.377 55.326 7.266 1.00 30.49 91 TYR A N 1
ATOM 675 C CA . TYR A 1 91 ? -12.023 55.825 8.586 1.00 39.95 91 TYR A CA 1
ATOM 676 C C . TYR A 1 91 ? -11.371 57.214 8.538 1.00 42.21 91 TYR A C 1
ATOM 677 O O . TYR A 1 91 ? -11.202 57.842 9.594 1.00 40.13 91 TYR A O 1
ATOM 686 N N . SER A 1 92 ? -11.016 57.703 7.344 1.00 41.34 92 SER A N 1
ATOM 687 C CA . SER A 1 92 ? -10.346 58.967 7.221 1.00 45.92 92 SER A CA 1
ATOM 688 C C . SER A 1 92 ? -11.291 60.030 6.670 1.00 46.36 92 SER A C 1
ATOM 689 O O . SER A 1 92 ? -10.853 61.125 6.374 1.00 53.67 92 SER A O 1
ATOM 692 N N . SER A 1 93 ? -12.589 59.721 6.640 1.00 51.76 93 SER A N 1
ATOM 693 C CA . SER A 1 93 ? -13.569 60.560 5.979 1.00 59.09 93 SER A CA 1
ATOM 694 C C . SER A 1 93 ? -13.932 61.770 6.857 1.00 68.03 93 SER A C 1
ATOM 695 O O . SER A 1 93 ? -14.545 62.713 6.366 1.00 80.16 93 SER A O 1
ATOM 698 N N . VAL A 1 94 ? -13.564 61.741 8.147 1.00 72.08 94 VAL A N 1
ATOM 699 C CA . VAL A 1 94 ? -13.682 62.919 9.044 1.00 72.73 94 VAL A CA 1
ATOM 700 C C . VAL A 1 94 ? -12.320 63.213 9.697 1.00 71.76 94 VAL A C 1
ATOM 701 O O . VAL A 1 94 ? -11.812 64.341 9.636 1.00 72.62 94 VAL A O 1
ATOM 705 N N . ASP A 1 95 ? -11.767 62.189 10.352 1.00 66.94 95 ASP A N 1
ATOM 706 C CA . ASP A 1 95 ? -10.478 62.220 11.015 1.00 61.83 95 ASP A CA 1
ATOM 707 C C . ASP A 1 95 ? -9.399 61.822 10.006 1.00 61.64 95 ASP A C 1
ATOM 708 O O . ASP A 1 95 ? -9.380 60.690 9.557 1.00 61.04 95 ASP A O 1
ATOM 713 N N . ALA A 1 96 ? -8.495 62.748 9.675 1.00 61.77 96 ALA A N 1
ATOM 714 C CA . ALA A 1 96 ? -7.372 62.466 8.784 1.00 66.06 96 ALA A CA 1
ATOM 715 C C . ALA A 1 96 ? -6.527 61.314 9.347 1.00 71.98 96 ALA A C 1
ATOM 716 O O . ALA A 1 96 ? -6.066 60.452 8.596 1.00 80.09 96 ALA A O 1
ATOM 718 N N . ARG A 1 97 ? -6.353 61.289 10.674 1.00 71.01 97 ARG A N 1
ATOM 719 C CA . ARG A 1 97 ? -5.588 60.231 11.362 1.00 73.47 97 ARG A CA 1
ATOM 720 C C . ARG A 1 97 ? -6.534 59.108 11.843 1.00 67.91 97 ARG A C 1
ATOM 721 O O . ARG A 1 97 ? -6.296 58.473 12.897 1.00 68.45 97 ARG A O 1
ATOM 729 N N . GLY A 1 98 ? -7.578 58.809 11.047 1.00 51.60 98 GLY A N 1
ATOM 730 C CA . GLY A 1 98 ? -8.499 57.699 11.348 1.00 50.45 98 GLY A CA 1
ATOM 731 C C . GLY A 1 98 ? -7.954 56.323 10.949 1.00 44.80 98 GLY A C 1
ATOM 732 O O . GLY A 1 98 ? -8.545 55.307 11.301 1.00 52.85 98 GLY A O 1
ATOM 733 N N . TYR A 1 99 ? -6.814 56.289 10.249 1.00 31.98 99 TYR A N 1
ATOM 734 C CA . TYR A 1 99 ? -6.311 55.077 9.574 1.00 27.17 99 TYR A CA 1
ATOM 735 C C . TYR A 1 99 ? -6.021 53.964 10.584 1.00 26.75 99 TYR A C 1
ATOM 736 O O . TYR A 1 99 ? -5.916 54.216 11.781 1.00 24.75 99 TYR A O 1
ATOM 745 N N . PHE A 1 100 ? -5.953 52.723 10.090 1.00 22.56 100 PHE A N 1
ATOM 746 C CA . PHE A 1 100 ? -5.476 51.584 10.889 1.00 21.32 100 PHE A CA 1
ATOM 747 C C . PHE A 1 100 ? -4.237 51.003 10.209 1.00 21.56 100 PHE A C 1
ATOM 748 O O . PHE A 1 100 ? -3.907 51.374 9.094 1.00 20.83 100 PHE A O 1
ATOM 756 N N . ILE A 1 101 ? -3.522 50.140 10.911 1.00 19.88 101 ILE A N 1
ATOM 757 C CA . ILE A 1 101 ? -2.343 49.513 10.385 1.00 20.94 101 ILE A CA 1
ATOM 758 C C . ILE A 1 101 ? -2.505 47.990 10.500 1.00 19.68 101 ILE A C 1
ATOM 759 O O . ILE A 1 101 ? -3.014 47.458 11.501 1.00 20.66 101 ILE A O 1
ATOM 764 N N . LEU A 1 102 ? -2.122 47.283 9.451 1.00 19.75 102 LEU A N 1
ATOM 765 C CA . LEU A 1 102 ? -2.027 45.810 9.534 1.00 19.69 102 LEU A CA 1
ATOM 766 C C . LEU A 1 102 ? -0.560 45.455 9.752 1.00 20.57 102 LEU A C 1
ATOM 767 O O . LEU A 1 102 ? 0.290 45.809 8.926 1.00 18.24 102 LEU A O 1
ATOM 772 N N . MET A 1 103 ? -0.260 44.804 10.871 1.00 19.12 103 MET A N 1
ATOM 773 C CA . MET A 1 103 ? 1.132 44.494 11.250 1.00 20.96 103 MET A CA 1
ATOM 774 C C . MET A 1 103 ? 1.087 43.217 12.067 1.00 21.16 103 MET A C 1
ATOM 775 O O . MET A 1 103 ? 0.448 43.207 13.099 1.00 23.75 103 MET A O 1
ATOM 780 N N . PRO A 1 104 ? 1.748 42.126 11.665 1.00 22.65 104 PRO A N 1
ATOM 781 C CA . PRO A 1 104 ? 1.701 40.906 12.469 1.00 23.78 104 PRO A CA 1
ATOM 782 C C . PRO A 1 104 ? 2.253 41.176 13.880 1.00 23.16 104 PRO A C 1
ATOM 783 O O . PRO A 1 104 ? 3.310 41.848 14.035 1.00 21.98 104 PRO A O 1
ATOM 794 N N . GLU A 1 106 ? 3.858 39.302 15.907 1.00 23.06 106 GLU A N 1
ATOM 795 C CA . GLU A 1 106 ? 5.210 38.773 16.109 1.00 24.95 106 GLU A CA 1
ATOM 796 C C . GLU A 1 106 ? 6.270 39.715 15.501 1.00 23.93 106 GLU A C 1
ATOM 797 O O . GLU A 1 106 ? 7.316 39.889 16.110 1.00 21.54 106 GLU A O 1
ATOM 803 N N . SER A 1 107 ? 5.978 40.384 14.371 1.00 21.77 107 SER A N 1
ATOM 804 C CA . SER A 1 107 ? 6.870 41.400 13.777 1.00 23.87 107 SER A CA 1
ATOM 805 C C . SER A 1 107 ? 7.025 42.613 14.698 1.00 22.12 107 SER A C 1
ATOM 806 O O . SER A 1 107 ? 8.103 43.165 14.830 1.00 22.00 107 SER A O 1
ATOM 809 N N . LEU A 1 108 ? 5.910 43.085 15.259 1.00 21.30 108 LEU A N 1
ATOM 810 C CA . LEU A 1 108 ? 5.982 44.259 16.145 1.00 18.81 108 LEU A CA 1
ATOM 811 C C . LEU A 1 108 ? 6.727 43.891 17.439 1.00 19.64 108 LEU A C 1
ATOM 812 O O . LEU A 1 108 ? 7.578 44.643 17.915 1.00 21.10 108 LEU A O 1
ATOM 817 N N . ARG A 1 109 ? 6.447 42.687 17.964 1.00 19.33 109 ARG A N 1
ATOM 818 C CA . ARG A 1 109 ? 7.065 42.227 19.155 1.00 20.41 109 ARG A CA 1
ATOM 819 C C . ARG A 1 109 ? 8.574 42.120 18.932 1.00 20.80 109 ARG A C 1
ATOM 820 O O . ARG A 1 109 ? 9.329 42.554 19.789 1.00 19.61 109 ARG A O 1
ATOM 828 N N . ARG A 1 110 ? 9.009 41.581 17.780 1.00 19.96 110 ARG A N 1
ATOM 829 C CA . ARG A 1 110 ? 10.452 41.466 17.514 1.00 21.33 110 ARG A CA 1
ATOM 830 C C . ARG A 1 110 ? 11.111 42.856 17.493 1.00 21.10 110 ARG A C 1
ATOM 831 O O . ARG A 1 110 ? 12.207 43.030 18.033 1.00 22.34 110 ARG A O 1
ATOM 839 N N . LEU A 1 111 ? 10.437 43.844 16.902 1.00 19.23 111 LEU A N 1
ATOM 840 C CA . LEU A 1 111 ? 10.940 45.216 16.901 1.00 20.73 111 LEU A CA 1
ATOM 841 C C . LEU A 1 111 ? 11.123 45.733 18.335 1.00 20.82 111 LEU A C 1
ATOM 842 O O . LEU A 1 111 ? 12.160 46.283 18.693 1.00 21.92 111 LEU A O 1
ATOM 847 N N . VAL A 1 112 ? 10.104 45.555 19.174 1.00 19.59 112 VAL A N 1
ATOM 848 C CA . VAL A 1 112 ? 10.179 46.029 20.567 1.00 21.29 112 VAL A CA 1
ATOM 849 C C . VAL A 1 112 ? 11.331 45.329 21.310 1.00 20.81 112 VAL A C 1
ATOM 850 O O . VAL A 1 112 ? 12.120 45.982 22.040 1.00 20.80 112 VAL A O 1
ATOM 854 N N . LEU A 1 113 ? 11.468 44.018 21.120 1.00 21.09 113 LEU A N 1
ATOM 855 C CA . LEU A 1 113 ? 12.589 43.316 21.746 1.00 22.15 113 LEU A CA 1
ATOM 856 C C . LEU A 1 113 ? 13.949 43.905 21.324 1.00 22.34 113 LEU A C 1
ATOM 857 O O . LEU A 1 113 ? 14.852 43.998 22.167 1.00 23.40 113 LEU A O 1
ATOM 862 N N . GLU A 1 114 ? 14.103 44.287 20.051 1.00 21.62 114 GLU A N 1
ATOM 863 C CA . GLU A 1 114 ? 15.352 44.864 19.588 1.00 24.14 114 GLU A CA 1
ATOM 864 C C . GLU A 1 114 ? 15.656 46.154 20.358 1.00 25.90 114 GLU A C 1
ATOM 865 O O . GLU A 1 114 ? 16.815 46.470 20.612 1.00 24.83 114 GLU A O 1
ATOM 871 N N . LYS A 1 115 ? 14.607 46.883 20.735 1.00 20.94 115 LYS A N 1
ATOM 872 C CA . LYS A 1 115 ? 14.782 48.119 21.517 1.00 23.70 115 LYS A CA 1
ATOM 873 C C . LYS A 1 115 ? 15.135 47.793 22.970 1.00 23.33 115 LYS A C 1
ATOM 874 O O . LYS A 1 115 ? 16.002 48.502 23.579 1.00 25.84 115 LYS A O 1
ATOM 880 N N . ILE A 1 116 ? 14.522 46.737 23.516 1.00 22.43 116 ILE A N 1
ATOM 881 C CA . ILE A 1 116 ? 14.773 46.349 24.906 1.00 22.49 116 ILE A CA 1
ATOM 882 C C . ILE A 1 116 ? 16.228 45.896 25.034 1.00 25.36 116 ILE A C 1
ATOM 883 O O . ILE A 1 116 ? 16.881 46.123 26.075 1.00 24.76 116 ILE A O 1
ATOM 888 N N . ASP A 1 117 ? 16.749 45.292 23.962 1.00 25.03 117 ASP A N 1
ATOM 889 C CA . ASP A 1 117 ? 18.136 44.847 23.930 1.00 26.55 117 ASP A CA 1
ATOM 890 C C . ASP A 1 117 ? 19.098 46.035 24.180 1.00 28.08 117 ASP A C 1
ATOM 891 O O . ASP A 1 117 ? 20.220 45.823 24.623 1.00 29.03 117 ASP A O 1
ATOM 896 N N . GLY A 1 118 ? 18.676 47.258 23.867 1.00 26.72 118 GLY A N 1
ATOM 897 C CA . GLY A 1 118 ? 19.457 48.455 24.026 1.00 30.22 118 GLY A CA 1
ATOM 898 C C . GLY A 1 118 ? 19.219 49.175 25.340 1.00 29.07 118 GLY A C 1
ATOM 899 O O . GLY A 1 118 ? 19.849 50.169 25.590 1.00 29.79 118 GLY A O 1
ATOM 900 N N . GLU A 1 119 ? 18.352 48.653 26.222 1.00 25.64 119 GLU A N 1
ATOM 901 C CA . GLU A 1 119 ? 18.039 49.312 27.476 1.00 26.62 119 GLU A CA 1
ATOM 902 C C . GLU A 1 119 ? 18.725 48.586 28.634 1.00 28.46 119 GLU A C 1
ATOM 903 O O . GLU A 1 119 ? 18.305 47.492 29.028 1.00 28.28 119 GLU A O 1
ATOM 909 N N . ALA A 1 120 ? 19.735 49.222 29.220 1.00 27.23 120 ALA A N 1
ATOM 910 C CA . ALA A 1 120 ? 20.637 48.531 30.188 1.00 30.66 120 ALA A CA 1
ATOM 911 C C . ALA A 1 120 ? 19.924 48.184 31.506 1.00 29.16 120 ALA A C 1
ATOM 912 O O . ALA A 1 120 ? 20.411 47.296 32.215 1.00 31.05 120 ALA A O 1
ATOM 914 N N . THR A 1 121 ? 18.796 48.851 31.830 1.00 26.00 121 THR A N 1
ATOM 915 C CA . THR A 1 121 ? 18.108 48.586 33.091 1.00 25.51 121 THR A CA 1
ATOM 916 C C . THR A 1 121 ? 17.026 47.502 32.952 1.00 25.09 121 THR A C 1
ATOM 917 O O . THR A 1 121 ? 16.398 47.167 33.948 1.00 23.12 121 THR A O 1
ATOM 921 N N . VAL A 1 122 ? 16.816 46.958 31.742 1.00 23.28 122 VAL A N 1
ATOM 922 C CA . VAL A 1 122 ? 15.857 45.882 31.559 1.00 23.70 122 VAL A CA 1
ATOM 923 C C . VAL A 1 122 ? 16.632 44.589 31.285 1.00 24.67 122 VAL A C 1
ATOM 924 O O . VAL A 1 122 ? 17.523 44.575 30.470 1.00 25.98 122 VAL A O 1
ATOM 928 N N . GLU A 1 123 ? 16.224 43.519 31.978 1.00 25.43 123 GLU A N 1
ATOM 929 C CA . GLU A 1 123 ? 16.749 42.186 31.839 1.00 28.33 123 GLU A CA 1
ATOM 930 C C . GLU A 1 123 ? 15.595 41.282 31.409 1.00 26.98 123 GLU A C 1
ATOM 931 O O . GLU A 1 123 ? 14.610 41.201 32.112 1.00 28.82 123 GLU A O 1
ATOM 937 N N . MET A 1 124 ? 15.723 40.660 30.233 1.00 25.40 124 MET A N 1
ATOM 938 C CA . MET A 1 124 ? 14.752 39.693 29.729 1.00 27.19 124 MET A CA 1
ATOM 939 C C . MET A 1 124 ? 15.275 38.278 29.998 1.00 30.65 124 MET A C 1
ATOM 940 O O . MET A 1 124 ? 16.367 37.935 29.563 1.00 30.38 124 MET A O 1
ATOM 945 N N . LEU A 1 125 ? 14.500 37.491 30.747 1.00 27.84 125 LEU A N 1
ATOM 946 C CA . LEU A 1 125 ? 14.812 36.113 31.072 1.00 27.82 125 LEU A CA 1
ATOM 947 C C . LEU A 1 125 ? 13.840 35.197 30.332 1.00 28.06 125 LEU A C 1
ATOM 948 O O . LEU A 1 125 ? 12.658 35.044 30.748 1.00 29.69 125 LEU A O 1
ATOM 953 N N . PHE A 1 126 ? 14.337 34.579 29.267 1.00 25.30 126 PHE A N 1
ATOM 954 C CA . PHE A 1 126 ? 13.564 33.625 28.491 1.00 24.01 126 PHE A CA 1
ATOM 955 C C . PHE A 1 126 ? 13.761 32.229 29.072 1.00 26.21 126 PHE A C 1
ATOM 956 O O . PHE A 1 126 ? 14.687 32.007 29.857 1.00 30.16 126 PHE A O 1
ATOM 964 N N . GLU A 1 127 ? 12.817 31.343 28.749 1.00 25.62 127 GLU A N 1
ATOM 965 C CA . GLU A 1 127 ? 12.746 29.975 29.302 1.00 28.02 127 GLU A CA 1
ATOM 966 C C . GLU A 1 127 ? 12.865 30.002 30.814 1.00 29.43 127 GLU A C 1
ATOM 967 O O . GLU A 1 127 ? 13.617 29.214 31.380 1.00 29.58 127 GLU A O 1
ATOM 973 N N . THR A 1 128 ? 12.105 30.897 31.459 1.00 26.55 128 THR A N 1
ATOM 974 C CA . THR A 1 128 ? 12.145 31.105 32.887 1.00 29.56 128 THR A CA 1
ATOM 975 C C . THR A 1 128 ? 10.701 31.265 33.386 1.00 31.14 128 THR A C 1
ATOM 976 O O . THR A 1 128 ? 9.839 31.747 32.625 1.00 25.65 128 THR A O 1
ATOM 980 N N . ARG A 1 129 ? 10.433 30.873 34.646 1.00 28.22 129 ARG A N 1
ATOM 981 C CA . ARG A 1 129 ? 9.139 31.072 35.249 1.00 29.98 129 ARG A CA 1
ATOM 982 C C . ARG A 1 129 ? 9.297 31.408 36.736 1.00 29.64 129 ARG A C 1
ATOM 983 O O . ARG A 1 129 ? 10.325 31.114 37.357 1.00 31.90 129 ARG A O 1
ATOM 991 N N . ILE A 1 130 ? 8.253 32.004 37.290 1.00 28.12 130 ILE A N 1
ATOM 992 C CA . ILE A 1 130 ? 8.130 32.184 38.699 1.00 29.10 130 ILE A CA 1
ATOM 993 C C . ILE A 1 130 ? 7.882 30.812 39.351 1.00 34.94 130 ILE A C 1
ATOM 994 O O . ILE A 1 130 ? 7.098 29.996 38.828 1.00 32.29 130 ILE A O 1
ATOM 999 N N . GLU A 1 131 ? 8.530 30.574 40.498 1.00 34.95 131 GLU A N 1
ATOM 1000 C CA . GLU A 1 131 ? 8.375 29.300 41.271 1.00 38.62 131 GLU A CA 1
ATOM 1001 C C . GLU A 1 131 ? 7.484 29.535 42.507 1.00 35.10 131 GLU A C 1
ATOM 1002 O O . GLU A 1 131 ? 6.537 28.779 42.771 1.00 35.00 131 GLU A O 1
ATOM 1008 N N . ALA A 1 132 ? 7.798 30.577 43.280 1.00 32.39 132 ALA A N 1
ATOM 1009 C CA . ALA A 1 132 ? 7.043 30.928 44.468 1.00 33.57 132 ALA A CA 1
ATOM 1010 C C . ALA A 1 132 ? 7.221 32.407 44.830 1.00 32.62 132 ALA A C 1
ATOM 1011 O O . ALA A 1 132 ? 8.221 33.036 44.486 1.00 32.83 132 ALA A O 1
ATOM 1013 N N . VAL A 1 133 ? 6.244 32.944 45.561 1.00 30.21 133 VAL A N 1
ATOM 1014 C CA . VAL A 1 133 ? 6.331 34.300 46.075 1.00 31.30 133 VAL A CA 1
ATOM 1015 C C . VAL A 1 133 ? 6.102 34.296 47.585 1.00 33.22 133 VAL A C 1
ATOM 1016 O O . VAL A 1 133 ? 5.497 33.369 48.148 1.00 30.37 133 VAL A O 1
ATOM 1020 N N . GLN A 1 134 ? 6.520 35.401 48.200 1.00 33.78 134 GLN A N 1
ATOM 1021 C CA . GLN A 1 134 ? 6.435 35.633 49.631 1.00 38.30 134 GLN A CA 1
ATOM 1022 C C . GLN A 1 134 ? 5.785 37.013 49.801 1.00 33.55 134 GLN A C 1
ATOM 1023 O O . GLN A 1 134 ? 6.191 37.983 49.147 1.00 34.82 134 GLN A O 1
ATOM 1029 N N . ARG A 1 135 ? 4.746 37.089 50.634 1.00 30.01 135 ARG A N 1
ATOM 1030 C CA . ARG A 1 135 ? 4.052 38.324 50.910 1.00 32.17 135 ARG A CA 1
ATOM 1031 C C . ARG A 1 135 ? 4.508 38.902 52.261 1.00 36.31 135 ARG A C 1
ATOM 1032 O O . ARG A 1 135 ? 4.943 38.173 53.114 1.00 37.62 135 ARG A O 1
ATOM 1040 N N . ASP A 1 136 ? 4.450 40.230 52.415 1.00 39.25 136 ASP A N 1
ATOM 1041 C CA . ASP A 1 136 ? 4.860 40.877 53.681 1.00 40.16 136 ASP A CA 1
ATOM 1042 C C . ASP A 1 136 ? 3.612 41.083 54.547 1.00 37.47 136 ASP A C 1
ATOM 1043 O O . ASP A 1 136 ? 2.499 40.652 54.192 1.00 36.30 136 ASP A O 1
ATOM 1048 N N . GLU A 1 137 ? 3.779 41.828 55.639 1.00 38.27 137 GLU A N 1
ATOM 1049 C CA . GLU A 1 137 ? 2.732 42.056 56.590 1.00 43.59 137 GLU A CA 1
ATOM 1050 C C . GLU A 1 137 ? 1.637 42.958 56.016 1.00 39.81 137 GLU A C 1
ATOM 1051 O O . GLU A 1 137 ? 0.546 42.962 56.541 1.00 42.35 137 GLU A O 1
ATOM 1057 N N . ARG A 1 138 ? 1.923 43.716 54.954 1.00 38.96 138 ARG A N 1
ATOM 1058 C CA . ARG A 1 138 ? 0.928 44.553 54.285 1.00 40.07 138 ARG A CA 1
ATOM 1059 C C . ARG A 1 138 ? 0.264 43.805 53.107 1.00 36.38 138 ARG A C 1
ATOM 1060 O O . ARG A 1 138 ? -0.531 44.388 52.387 1.00 34.79 138 ARG A O 1
ATOM 1068 N N . HIS A 1 139 ? 0.592 42.522 52.926 1.00 34.81 139 HIS A N 1
ATOM 1069 C CA . HIS A 1 139 ? 0.049 41.632 51.881 1.00 37.09 139 HIS A CA 1
ATOM 1070 C C . HIS A 1 139 ? 0.612 41.981 50.484 1.00 34.72 139 HIS A C 1
ATOM 1071 O O . HIS A 1 139 ? 0.062 41.513 49.497 1.00 32.90 139 HIS A O 1
ATOM 1078 N N . ALA A 1 140 ? 1.693 42.765 50.413 1.00 32.35 140 ALA A N 1
ATOM 1079 C CA . ALA A 1 140 ? 2.413 43.062 49.167 1.00 30.28 140 ALA A CA 1
ATOM 1080 C C . ALA A 1 140 ? 3.387 41.918 48.891 1.00 28.68 140 ALA A C 1
ATOM 1081 O O . ALA A 1 140 ? 3.976 41.379 49.826 1.00 29.66 140 ALA A O 1
ATOM 1083 N N . ILE A 1 141 ? 3.525 41.511 47.624 1.00 25.68 141 ILE A N 1
ATOM 1084 C CA . ILE A 1 141 ? 4.570 40.608 47.248 1.00 26.55 141 ILE A CA 1
ATOM 1085 C C . ILE A 1 141 ? 5.892 41.337 47.479 1.00 32.63 141 ILE A C 1
ATOM 1086 O O . ILE A 1 141 ? 6.100 42.494 46.980 1.00 30.19 141 ILE A O 1
ATOM 1091 N N . ASP A 1 142 ? 6.785 40.721 48.2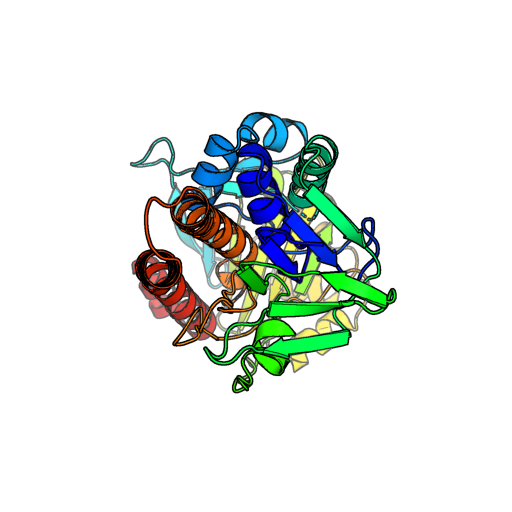59 1.00 34.77 142 ASP A N 1
ATOM 1092 C CA . ASP A 1 142 ? 8.074 41.372 48.451 1.00 41.42 142 ASP A CA 1
ATOM 1093 C C . ASP A 1 142 ? 9.238 40.485 47.979 1.00 38.22 142 ASP A C 1
ATOM 1094 O O . ASP A 1 142 ? 10.305 40.995 47.724 1.00 44.22 142 ASP A O 1
ATOM 1099 N N . GLN A 1 143 ? 9.062 39.168 47.875 1.00 35.00 143 GLN A N 1
ATOM 1100 C CA . GLN A 1 143 ? 10.132 38.306 47.383 1.00 34.97 143 GLN A CA 1
ATOM 1101 C C . GLN A 1 143 ? 9.532 37.344 46.360 1.00 31.13 143 GLN A C 1
ATOM 1102 O O . GLN A 1 143 ? 8.431 36.879 46.531 1.00 32.33 143 GLN A O 1
ATOM 1108 N N . VAL A 1 144 ? 10.266 37.129 45.272 1.00 30.54 144 VAL A N 1
ATOM 1109 C CA . VAL A 1 144 ? 9.889 36.227 44.207 1.00 30.59 144 VAL A CA 1
ATOM 1110 C C . VAL A 1 144 ? 11.083 35.355 43.871 1.00 30.53 144 VAL A C 1
ATOM 1111 O O . VAL A 1 144 ? 12.178 35.855 43.590 1.00 33.71 144 VAL A O 1
ATOM 1115 N N . ARG A 1 145 ? 10.836 34.051 43.845 1.00 29.88 145 ARG A N 1
ATOM 1116 C CA . ARG A 1 145 ? 11.839 33.114 43.464 1.00 32.11 145 ARG A CA 1
ATOM 1117 C C . ARG A 1 145 ? 11.466 32.584 42.085 1.00 29.89 145 ARG A C 1
ATOM 1118 O O . ARG A 1 145 ? 10.334 32.152 41.895 1.00 30.06 145 ARG A O 1
ATOM 1126 N N . LEU A 1 146 ? 12.444 32.579 41.173 1.00 29.00 146 LEU A N 1
ATOM 1127 C CA . LEU A 1 146 ? 12.276 32.030 39.840 1.00 30.35 146 LEU A CA 1
ATOM 1128 C C . LEU A 1 146 ? 12.795 30.594 39.847 1.00 32.82 146 LEU A C 1
ATOM 1129 O O . LEU A 1 146 ? 13.524 30.208 40.756 1.00 36.01 146 LEU A O 1
ATOM 1134 N N . ASN A 1 147 ? 12.458 29.845 38.798 1.00 33.99 147 ASN A N 1
ATOM 1135 C CA . ASN A 1 147 ? 12.843 28.444 38.640 1.00 37.21 147 ASN A CA 1
ATOM 1136 C C . ASN A 1 147 ? 14.333 28.294 38.300 1.00 38.22 147 ASN A C 1
ATOM 1137 O O . ASN A 1 147 ? 14.829 27.191 38.250 1.00 46.16 147 ASN A O 1
ATOM 1142 N N . ASP A 1 148 ? 15.058 29.398 38.104 1.00 41.65 148 ASP A N 1
ATOM 1143 C CA . ASP A 1 148 ? 16.533 29.358 38.049 1.00 42.49 148 ASP A CA 1
ATOM 1144 C C . ASP A 1 148 ? 17.137 29.562 39.451 1.00 48.02 148 ASP A C 1
ATOM 1145 O O . ASP A 1 148 ? 18.354 29.590 39.597 1.00 52.51 148 ASP A O 1
ATOM 1150 N N . GLY A 1 149 ? 16.291 29.712 40.480 1.00 47.33 149 GLY A N 1
ATOM 1151 C CA . GLY A 1 149 ? 16.738 29.915 41.849 1.00 44.97 149 GLY A CA 1
ATOM 1152 C C . GLY A 1 149 ? 16.994 31.378 42.180 1.00 44.00 149 GLY A C 1
ATOM 1153 O O . GLY A 1 149 ? 17.216 31.688 43.347 1.00 42.20 149 GLY A O 1
ATOM 1154 N N . ARG A 1 150 ? 16.982 32.272 41.175 1.00 39.81 150 ARG A N 1
ATOM 1155 C CA . ARG A 1 150 ? 17.164 33.704 41.399 1.00 37.61 150 ARG A CA 1
ATOM 1156 C C . ARG A 1 150 ? 16.055 34.177 42.348 1.00 32.69 150 ARG A C 1
ATOM 1157 O O . ARG A 1 150 ? 14.909 33.835 42.153 1.00 33.10 150 ARG A O 1
ATOM 1165 N N . VAL A 1 151 ? 16.387 35.042 43.314 1.00 32.35 151 VAL A N 1
ATOM 1166 C CA . VAL A 1 151 ? 15.391 35.699 44.152 1.00 32.56 151 VAL A CA 1
ATOM 1167 C C . VAL A 1 151 ? 15.429 37.205 43.870 1.00 35.03 151 VAL A C 1
ATOM 1168 O O . VAL A 1 151 ? 16.497 37.793 43.885 1.00 34.05 151 VAL A O 1
ATOM 1172 N N . LEU A 1 152 ? 14.261 37.808 43.622 1.00 32.29 152 LEU A N 1
ATOM 1173 C CA . LEU A 1 152 ? 14.123 39.239 43.347 1.00 32.58 152 LEU A CA 1
ATOM 1174 C C . LEU A 1 152 ? 13.163 39.819 44.371 1.00 29.62 152 LEU A C 1
ATOM 1175 O O . LEU A 1 152 ? 12.250 39.158 44.829 1.00 29.88 152 LEU A O 1
ATOM 1180 N N . ARG A 1 153 ? 13.340 41.106 44.635 1.00 29.55 153 ARG A N 1
ATOM 1181 C CA . ARG A 1 153 ? 12.514 41.884 45.505 1.00 28.93 153 ARG A CA 1
ATOM 1182 C C . ARG A 1 153 ? 11.968 43.064 44.713 1.00 28.81 153 ARG A C 1
ATOM 1183 O O . ARG A 1 153 ? 12.533 44.160 44.723 1.00 27.89 153 ARG A O 1
ATOM 1191 N N . PRO A 1 154 ? 10.826 42.868 44.015 1.00 28.24 154 PRO A N 1
ATOM 1192 C CA . PRO A 1 154 ? 10.231 43.913 43.187 1.00 29.02 154 PRO A CA 1
ATOM 1193 C C . PRO A 1 154 ? 9.275 44.823 43.977 1.00 28.55 154 PRO A C 1
ATOM 1194 O O . PRO A 1 154 ? 8.558 44.405 44.900 1.00 29.95 154 PRO A O 1
ATOM 1198 N N . ARG A 1 155 ? 9.218 46.075 43.564 1.00 25.54 155 ARG A N 1
ATOM 1199 C CA . ARG A 1 155 ? 8.236 46.978 44.118 1.00 26.63 155 ARG A CA 1
ATOM 1200 C C . ARG A 1 155 ? 6.858 46.633 43.544 1.00 24.09 155 ARG A C 1
ATOM 1201 O O . ARG A 1 155 ? 5.837 46.784 44.228 1.00 24.30 155 ARG A O 1
ATOM 1209 N N . VAL A 1 156 ? 6.844 46.235 42.262 1.00 22.88 156 VAL A N 1
ATOM 1210 C CA . VAL A 1 156 ? 5.615 45.968 41.508 1.00 22.87 156 VAL A CA 1
ATOM 1211 C C . VAL A 1 156 ? 5.782 44.651 40.744 1.00 21.86 156 VAL A C 1
ATOM 1212 O O . VAL A 1 156 ? 6.845 44.373 40.218 1.00 22.16 156 VAL A O 1
ATOM 1216 N N . VAL A 1 157 ? 4.707 43.858 40.694 1.00 23.22 157 VAL A N 1
ATOM 1217 C CA . VAL A 1 157 ? 4.638 42.630 39.904 1.00 23.65 157 VAL A CA 1
ATOM 1218 C C . VAL A 1 157 ? 3.525 42.829 38.871 1.00 22.35 157 VAL A C 1
ATOM 1219 O O . VAL A 1 157 ? 2.442 43.280 39.240 1.00 20.54 157 VAL A O 1
ATOM 1223 N N . VAL A 1 158 ? 3.805 42.516 37.597 1.00 20.29 158 VAL A N 1
ATOM 1224 C CA . VAL A 1 158 ? 2.805 42.677 36.538 1.00 19.22 158 VAL A CA 1
ATOM 1225 C C . VAL A 1 158 ? 2.535 41.337 35.850 1.00 20.46 158 VAL A C 1
ATOM 1226 O O . VAL A 1 158 ? 3.456 40.647 35.423 1.00 21.03 158 VAL A O 1
ATOM 1230 N N . GLY A 1 159 ? 1.239 41.033 35.678 1.00 20.31 159 GLY A N 1
ATOM 1231 C CA . GLY A 1 159 ? 0.800 39.917 34.858 1.00 21.80 159 GLY A CA 1
ATOM 1232 C C . GLY A 1 159 ? 0.511 40.348 33.430 1.00 19.73 159 GLY A C 1
ATOM 1233 O O . GLY A 1 159 ? -0.497 40.996 33.166 1.00 19.47 159 GLY A O 1
ATOM 1234 N N . ALA A 1 160 ? 1.501 40.100 32.563 1.00 19.98 160 ALA A N 1
ATOM 1235 C CA . ALA A 1 160 ? 1.433 40.308 31.115 1.00 18.33 160 ALA A CA 1
ATOM 1236 C C . ALA A 1 160 ? 1.484 38.917 30.455 1.00 19.33 160 ALA A C 1
ATOM 1237 O O . ALA A 1 160 ? 2.130 38.715 29.434 1.00 17.58 160 ALA A O 1
ATOM 1239 N N . ASP A 1 161 ? 0.812 37.965 31.095 1.00 19.15 161 ASP A N 1
ATOM 1240 C CA . ASP A 1 161 ? 1.049 36.531 30.837 1.00 20.02 161 ASP A CA 1
ATOM 1241 C C . ASP A 1 161 ? -0.170 35.917 30.147 1.00 21.18 161 ASP A C 1
ATOM 1242 O O . ASP A 1 161 ? -0.278 34.689 30.063 1.00 21.04 161 ASP A O 1
ATOM 1247 N N . GLY A 1 162 ? -1.024 36.778 29.574 1.00 19.10 162 GLY A N 1
ATOM 1248 C CA . GLY A 1 162 ? -1.976 36.333 28.596 1.00 20.08 162 GLY A CA 1
ATOM 1249 C C . GLY A 1 162 ? -3.205 35.601 29.125 1.00 19.86 162 GLY A C 1
ATOM 1250 O O . GLY A 1 162 ? -3.607 35.681 30.273 1.00 19.03 162 GLY A O 1
ATOM 1251 N N . ILE A 1 163 ? -3.886 34.947 28.180 1.00 19.20 163 ILE A N 1
ATOM 1252 C CA . ILE A 1 163 ? -5.243 34.481 28.370 1.00 19.94 163 ILE A CA 1
ATOM 1253 C C . ILE A 1 163 ? -5.321 33.519 29.579 1.00 20.47 163 ILE A C 1
ATOM 1254 O O . ILE A 1 163 ? -6.361 33.464 30.237 1.00 21.51 163 ILE A O 1
ATOM 1259 N N . ALA A 1 164 ? -4.268 32.754 29.863 1.00 20.69 164 ALA A N 1
ATOM 1260 C CA . ALA A 1 164 ? -4.281 31.754 30.975 1.00 21.81 164 ALA A CA 1
ATOM 1261 C C . ALA A 1 164 ? -3.406 32.270 32.143 1.00 23.10 164 ALA A C 1
ATOM 1262 O O . ALA A 1 164 ? -2.774 31.517 32.860 1.00 26.39 164 ALA A O 1
ATOM 1264 N N . SER A 1 165 ? -3.335 33.596 32.263 1.00 20.92 165 SER A N 1
ATOM 1265 C CA . SER A 1 165 ? -2.476 34.311 33.224 1.00 21.94 165 SER A CA 1
ATOM 1266 C C . SER A 1 165 ? -2.215 33.535 34.522 1.00 21.02 165 SER A C 1
ATOM 1267 O O . SER A 1 165 ? -3.113 33.414 35.376 1.00 21.27 165 SER A O 1
ATOM 1270 N N . TYR A 1 166 ? -0.940 33.191 34.729 1.00 21.60 166 TYR A N 1
ATOM 1271 C CA . TYR A 1 166 ? -0.448 32.654 35.997 1.00 22.20 166 TYR A CA 1
ATOM 1272 C C . TYR A 1 166 ? -0.620 33.647 37.149 1.00 23.63 166 TYR A C 1
ATOM 1273 O O . TYR A 1 166 ? -0.998 33.270 38.274 1.00 23.45 166 TYR A O 1
ATOM 1282 N N . VAL A 1 167 ? -0.358 34.933 36.887 1.00 20.28 167 VAL A N 1
ATOM 1283 C CA . VAL A 1 167 ? -0.476 35.953 37.921 1.00 20.88 167 VAL A CA 1
ATOM 1284 C C . VAL A 1 167 ? -1.932 36.029 38.400 1.00 21.23 167 VAL A C 1
ATOM 1285 O O . VAL A 1 167 ? -2.206 36.043 39.617 1.00 22.67 167 VAL A O 1
ATOM 1289 N N . ARG A 1 168 ? -2.870 36.017 37.454 1.00 20.96 168 ARG A N 1
ATOM 1290 C CA . ARG A 1 168 ? -4.288 36.138 37.746 1.00 20.84 168 ARG A CA 1
ATOM 1291 C C . ARG A 1 168 ? -4.717 34.950 38.630 1.00 23.88 168 ARG A C 1
ATOM 1292 O O . ARG A 1 168 ? -5.392 35.131 39.657 1.00 25.31 168 ARG A O 1
ATOM 1300 N N . ARG A 1 169 ? -4.353 33.755 38.181 1.00 23.77 169 ARG A N 1
ATOM 1301 C CA . ARG A 1 169 ? -4.817 32.508 38.779 1.00 27.15 169 ARG A CA 1
ATOM 1302 C C . ARG A 1 169 ? -4.092 32.173 40.094 1.00 29.71 169 ARG A C 1
ATOM 1303 O O . ARG A 1 169 ? -4.713 31.642 41.024 1.00 32.07 169 ARG A O 1
ATOM 1311 N N . ARG A 1 170 ? -2.776 32.381 40.147 1.00 25.31 170 ARG A N 1
ATOM 1312 C CA . ARG A 1 170 ? -1.947 31.803 41.198 1.00 28.73 170 ARG A CA 1
ATOM 1313 C C . ARG A 1 170 ? -1.443 32.858 42.171 1.00 32.51 170 ARG A C 1
ATOM 1314 O O . ARG A 1 170 ? -1.063 32.482 43.257 1.00 32.98 170 ARG A O 1
ATOM 1322 N N . LEU A 1 171 ? -1.371 34.134 41.771 1.00 28.53 171 LEU A N 1
ATOM 1323 C CA . LEU A 1 171 ? -0.971 35.172 42.684 1.00 29.40 171 LEU A CA 1
ATOM 1324 C C . LEU A 1 171 ? -2.190 35.927 43.198 1.00 32.75 171 LEU A C 1
ATOM 1325 O O . LEU A 1 171 ? -2.216 36.329 44.360 1.00 32.23 171 LEU A O 1
ATOM 1330 N N . LEU A 1 172 ? -3.204 36.125 42.354 1.00 27.64 172 LEU A N 1
ATOM 1331 C CA . LEU A 1 172 ? -4.354 36.860 42.783 1.00 30.25 172 LEU A CA 1
ATOM 1332 C C . LEU A 1 172 ? -5.515 35.930 43.152 1.00 28.28 172 LEU A C 1
ATOM 1333 O O . LEU A 1 172 ? -6.545 36.421 43.556 1.00 32.61 172 LEU A O 1
ATOM 1338 N N . ASP A 1 173 ? -5.358 34.623 42.907 1.00 30.84 173 ASP A N 1
ATOM 1339 C CA . ASP A 1 173 ? -6.358 33.621 43.239 1.00 32.22 173 ASP A CA 1
ATOM 1340 C C . ASP A 1 173 ? -7.706 33.924 42.596 1.00 31.82 173 ASP A C 1
ATOM 1341 O O . ASP A 1 173 ? -8.759 33.751 43.231 1.00 35.51 173 ASP A O 1
ATOM 1346 N N . ILE A 1 174 ? -7.701 34.360 41.332 1.00 27.77 174 ILE A N 1
ATOM 1347 C CA . ILE A 1 174 ? -8.924 34.583 40.591 1.00 29.79 174 ILE A CA 1
ATOM 1348 C C . ILE A 1 174 ? -9.169 33.377 39.681 1.00 31.64 174 ILE A C 1
ATOM 1349 O O . ILE A 1 174 ? -8.258 32.946 38.993 1.00 30.93 174 ILE A O 1
ATOM 1354 N N . ASP A 1 175 ? -10.389 32.835 39.728 1.00 34.54 175 ASP A N 1
ATOM 1355 C CA . ASP A 1 175 ? -10.872 31.811 38.790 1.00 36.33 175 ASP A CA 1
ATOM 1356 C C . ASP A 1 175 ? -11.915 32.506 37.910 1.00 33.88 175 ASP A C 1
ATOM 1357 O O . ASP A 1 175 ? -12.703 33.314 38.391 1.00 37.66 175 ASP A O 1
ATOM 1362 N N . VAL A 1 176 ? -11.841 32.254 36.604 1.00 29.96 176 VAL A N 1
ATOM 1363 C CA . VAL A 1 176 ? -12.651 32.919 35.607 1.00 34.01 176 VAL A CA 1
ATOM 1364 C C . VAL A 1 176 ? -13.552 31.843 35.006 1.00 33.79 176 VAL A C 1
ATOM 1365 O O . VAL A 1 176 ? -13.082 30.770 34.682 1.00 33.21 176 VAL A O 1
ATOM 1369 N N . GLU A 1 177 ? -14.819 32.186 34.820 1.00 37.01 177 GLU A N 1
ATOM 1370 C CA . GLU A 1 177 ? -15.803 31.299 34.226 1.00 42.21 177 GLU A CA 1
ATOM 1371 C C . GLU A 1 177 ? -15.556 31.207 32.710 1.00 39.75 177 GLU A C 1
ATOM 1372 O O . GLU A 1 177 ? -15.434 32.216 32.077 1.00 39.85 177 GLU A O 1
ATOM 1378 N N . ARG A 1 178 ? -15.436 29.974 32.192 1.00 39.13 178 ARG A N 1
ATOM 1379 C CA . ARG A 1 178 ? -15.279 29.616 30.746 1.00 41.69 178 ARG A CA 1
ATOM 1380 C C . ARG A 1 178 ? -16.682 29.491 30.117 1.00 40.10 178 ARG A C 1
ATOM 1381 O O . ARG A 1 178 ? -17.525 28.748 30.622 1.00 36.44 178 ARG A O 1
ATOM 1389 N N . ARG A 1 179 ? -16.940 30.255 29.056 1.00 41.07 179 ARG A N 1
ATOM 1390 C CA . ARG A 1 179 ? -18.238 30.275 28.331 1.00 42.65 179 ARG A CA 1
ATOM 1391 C C . ARG A 1 179 ? -17.922 30.189 26.835 1.00 35.74 179 ARG A C 1
ATOM 1392 O O . ARG A 1 179 ? -17.854 31.209 26.170 1.00 33.23 179 ARG A O 1
ATOM 1400 N N . PRO A 1 180 ? -17.684 28.994 26.253 1.00 35.24 180 PRO A N 1
ATOM 1401 C CA . PRO A 1 180 ? -17.273 28.884 24.851 1.00 35.38 180 PRO A CA 1
ATOM 1402 C C . PRO A 1 180 ? -18.350 29.312 23.837 1.00 33.34 180 PRO A C 1
ATOM 1403 O O . PRO A 1 180 ? -19.550 29.250 24.136 1.00 30.54 180 PRO A O 1
ATOM 1407 N N . TYR A 1 181 ? -17.899 29.791 22.667 1.00 30.09 181 TYR A N 1
ATOM 1408 C CA . TYR A 1 181 ? -18.784 30.147 21.578 1.00 28.01 181 TYR A CA 1
ATOM 1409 C C . TYR A 1 181 ? -18.993 28.918 20.695 1.00 27.96 181 TYR A C 1
ATOM 1410 O O . TYR A 1 181 ? -18.119 28.066 20.568 1.00 26.06 181 TYR A O 1
ATOM 1419 N N . PRO A 1 182 ? -20.152 28.796 20.029 1.00 28.99 182 PRO A N 1
ATOM 1420 C CA . PRO A 1 182 ? -20.408 27.644 19.170 1.00 30.33 182 PRO A CA 1
ATOM 1421 C C . PRO A 1 182 ? -19.693 27.662 17.812 1.00 29.98 182 PRO A C 1
ATOM 1422 O O . PRO A 1 182 ? -19.703 26.663 17.135 1.00 38.62 182 PRO A O 1
ATOM 1426 N N . SER A 1 183 ? -19.133 28.804 17.400 1.00 26.01 183 SER A N 1
ATOM 1427 C CA . SER A 1 183 ? -18.375 28.818 16.165 1.00 24.86 183 SER A CA 1
ATOM 1428 C C . SER A 1 183 ? -16.927 29.120 16.498 1.00 26.02 183 SER A C 1
ATOM 1429 O O . SER A 1 183 ? -16.655 30.173 17.073 1.00 29.09 183 SER A O 1
ATOM 1432 N N . PRO A 1 184 ? -15.959 28.265 16.121 1.00 23.89 184 PRO A N 1
ATOM 1433 C CA . PRO A 1 184 ? -14.557 28.631 16.246 1.00 24.65 184 PRO A CA 1
ATOM 1434 C C . PRO A 1 184 ? -14.142 29.583 15.115 1.00 24.17 184 PRO A C 1
ATOM 1435 O O . PRO A 1 184 ? -14.893 29.813 14.131 1.00 22.98 184 PRO A O 1
ATOM 1439 N N . MET A 1 185 ? -12.940 30.128 15.268 1.00 24.98 185 MET A N 1
ATOM 1440 C CA . MET A 1 185 ? -12.365 30.976 14.230 1.00 25.79 185 MET A CA 1
ATOM 1441 C C . MET A 1 185 ? -10.991 30.412 13.911 1.00 24.09 185 MET A C 1
ATOM 1442 O O . MET A 1 185 ? -10.298 29.959 14.782 1.00 26.57 185 MET A O 1
ATOM 1447 N N . LEU A 1 186 ? -10.605 30.499 12.645 1.00 22.29 186 LEU A N 1
ATOM 1448 C CA . LEU A 1 186 ? -9.321 30.005 12.177 1.00 21.09 186 LEU A CA 1
ATOM 1449 C C . LEU A 1 186 ? -8.706 31.030 11.226 1.00 23.55 186 LEU A C 1
ATOM 1450 O O . LEU A 1 186 ? -9.429 31.721 10.574 1.00 21.85 186 LEU A O 1
ATOM 1455 N N . VAL A 1 187 ? -7.368 31.068 11.151 1.00 21.60 187 VAL A N 1
ATOM 1456 C CA . VAL A 1 187 ? -6.646 31.985 10.275 1.00 21.82 187 VAL A CA 1
ATOM 1457 C C . VAL A 1 187 ? -5.602 31.200 9.505 1.00 22.19 187 VAL A C 1
ATOM 1458 O O . VAL A 1 187 ? -4.879 30.378 10.074 1.00 24.02 187 VAL A O 1
ATOM 1462 N N . GLY A 1 188 ? -5.525 31.506 8.210 1.00 22.00 188 GLY A N 1
ATOM 1463 C CA . GLY A 1 188 ? -4.553 30.901 7.281 1.00 22.87 188 GLY A CA 1
ATOM 1464 C C . GLY A 1 188 ? -3.863 31.988 6.486 1.00 23.54 188 GLY A C 1
ATOM 1465 O O . GLY A 1 188 ? -4.422 33.052 6.284 1.00 22.23 188 GLY A O 1
ATOM 1466 N N . THR A 1 189 ? -2.630 31.731 6.068 1.00 21.77 189 THR A N 1
ATOM 1467 C CA . THR A 1 189 ? -1.838 32.689 5.317 1.00 23.86 189 THR A CA 1
ATOM 1468 C C . THR A 1 189 ? -1.596 32.141 3.903 1.00 23.87 189 THR A C 1
ATOM 1469 O O . THR A 1 189 ? -1.238 30.990 3.745 1.00 23.85 189 THR A O 1
ATOM 1473 N N . PHE A 1 190 ? -1.823 32.980 2.900 1.00 22.79 190 PHE A N 1
ATOM 1474 C CA . PHE A 1 190 ? -1.835 32.566 1.511 1.00 24.62 190 PHE A CA 1
ATOM 1475 C C . PHE A 1 190 ? -1.075 33.583 0.669 1.00 24.99 190 PHE A C 1
ATOM 1476 O O . PHE A 1 190 ? -0.597 34.592 1.158 1.00 23.55 190 PHE A O 1
ATOM 1484 N N . ALA A 1 191 ? -0.926 33.260 -0.611 1.00 24.43 191 ALA A N 1
ATOM 1485 C CA . ALA A 1 191 ? -0.365 34.219 -1.581 1.00 26.38 191 ALA A CA 1
ATOM 1486 C C . ALA A 1 191 ? -1.288 35.430 -1.662 1.00 24.62 191 ALA A C 1
ATOM 1487 O O . ALA A 1 191 ? -2.489 35.290 -1.460 1.00 25.85 191 ALA A O 1
ATOM 1489 N N . LEU A 1 192 ? -0.731 36.603 -1.992 1.00 23.73 192 LEU A N 1
ATOM 1490 C CA . LEU A 1 192 ? -1.487 37.843 -2.015 1.00 25.32 192 LEU A CA 1
ATOM 1491 C C . LEU A 1 192 ? -2.076 38.076 -3.422 1.00 28.28 192 LEU A C 1
ATOM 1492 O O . LEU A 1 192 ? -1.347 38.208 -4.369 1.00 29.61 192 LEU A O 1
ATOM 1497 N N . ALA A 1 193 ? -3.405 38.094 -3.539 1.00 26.53 193 ALA A N 1
ATOM 1498 C CA . ALA A 1 193 ? -4.114 38.484 -4.767 1.00 27.20 193 ALA A CA 1
ATOM 1499 C C . ALA A 1 193 ? -4.250 40.002 -4.842 1.00 28.55 193 ALA A C 1
ATOM 1500 O O . ALA A 1 193 ? -4.337 40.703 -3.823 1.00 25.44 193 ALA A O 1
ATOM 1502 N N . PRO A 1 194 ? -4.264 40.572 -6.062 1.00 27.93 194 PRO A N 1
ATOM 1503 C CA . PRO A 1 194 ? -4.447 42.011 -6.229 1.00 27.75 194 PRO A CA 1
ATOM 1504 C C . PRO A 1 194 ? -5.710 42.571 -5.549 1.00 26.50 194 PRO A C 1
ATOM 1505 O O . PRO A 1 194 ? -5.699 43.678 -5.071 1.00 25.94 194 PRO A O 1
ATOM 1509 N N . CYS A 1 195 ? -6.810 41.813 -5.565 1.00 24.17 195 CYS A N 1
ATOM 1510 C CA . CYS A 1 195 ? -8.037 42.278 -4.935 1.00 23.33 195 CYS A CA 1
ATOM 1511 C C . CYS A 1 195 ? -7.777 42.517 -3.433 1.00 22.71 195 CYS A C 1
ATOM 1512 O O . CYS A 1 195 ? -8.297 43.479 -2.829 1.00 22.08 195 CYS A O 1
ATOM 1515 N N . VAL A 1 196 ? -6.951 41.656 -2.835 1.00 22.11 196 VAL A N 1
ATOM 1516 C CA . VAL A 1 196 ? -6.684 41.714 -1.378 1.00 22.07 196 VAL A CA 1
ATOM 1517 C C . VAL A 1 196 ? -5.768 42.927 -1.127 1.00 23.33 196 VAL A C 1
ATOM 1518 O O . VAL A 1 196 ? -5.964 43.709 -0.181 1.00 20.64 196 VAL A O 1
ATOM 1522 N N . ALA A 1 197 ? -4.749 43.095 -1.987 1.00 20.08 197 ALA A N 1
ATOM 1523 C CA . ALA A 1 197 ? -3.879 44.234 -1.964 1.00 21.86 197 ALA A CA 1
ATOM 1524 C C . ALA A 1 197 ? -4.628 45.574 -2.006 1.00 22.57 197 ALA A C 1
ATOM 1525 O O . ALA A 1 197 ? -4.265 46.508 -1.312 1.00 24.02 197 ALA A O 1
ATOM 1527 N N . GLU A 1 198 ? -5.747 45.607 -2.740 1.00 22.65 198 GLU A N 1
ATOM 1528 C CA . GLU A 1 198 ? -6.548 46.777 -2.987 1.00 24.24 198 GLU A CA 1
ATOM 1529 C C . GLU A 1 198 ? -7.323 47.225 -1.740 1.00 20.78 198 GLU A C 1
ATOM 1530 O O . GLU A 1 198 ? -7.281 48.381 -1.374 1.00 21.26 198 GLU A O 1
ATOM 1536 N N . ARG A 1 199 ? -7.980 46.294 -1.059 1.00 20.23 199 ARG A N 1
ATOM 1537 C CA . ARG A 1 199 ? -8.963 46.640 -0.039 1.00 21.22 199 ARG A CA 1
ATOM 1538 C C . ARG A 1 199 ? -9.325 45.435 0.824 1.00 19.72 199 ARG A C 1
ATOM 1539 O O . ARG A 1 199 ? -9.566 44.348 0.320 1.00 20.82 199 ARG A O 1
ATOM 1547 N N . ASN A 1 200 ? -9.420 45.682 2.140 1.00 20.62 200 ASN A N 1
ATOM 1548 C CA . ASN A 1 200 ? -9.923 44.740 3.109 1.00 19.80 200 ASN A CA 1
ATOM 1549 C C . ASN A 1 200 ? -11.406 44.460 2.844 1.00 20.29 200 ASN A C 1
ATOM 1550 O O . ASN A 1 200 ? -12.163 45.412 2.751 1.00 19.83 200 ASN A O 1
ATOM 1555 N N . ARG A 1 201 ? -11.799 43.171 2.823 1.00 17.98 201 ARG A N 1
ATOM 1556 C CA . ARG A 1 201 ? -13.171 42.722 2.583 1.00 18.51 201 ARG A CA 1
ATOM 1557 C C . ARG A 1 201 ? -13.540 41.602 3.562 1.00 18.00 201 ARG A C 1
ATOM 1558 O O . ARG A 1 201 ? -12.904 40.527 3.621 1.00 18.14 201 ARG A O 1
ATOM 1566 N N . LEU A 1 202 ? -14.591 41.878 4.333 1.00 18.70 202 LEU A N 1
ATOM 1567 C CA . LEU A 1 202 ? -15.159 41.017 5.300 1.00 19.80 202 LEU A CA 1
ATOM 1568 C C . LEU A 1 202 ? -16.488 40.536 4.733 1.00 19.94 202 LEU A C 1
ATOM 1569 O O . LEU A 1 202 ? -17.306 41.356 4.378 1.00 19.23 202 LEU A O 1
ATOM 1574 N N . TYR A 1 203 ? -16.667 39.220 4.679 1.00 18.21 203 TYR A N 1
ATOM 1575 C CA . TYR A 1 203 ? -17.899 38.567 4.179 1.00 19.73 203 TYR A CA 1
ATOM 1576 C C . TYR A 1 203 ? -18.546 37.764 5.305 1.00 20.92 203 TYR A C 1
ATOM 1577 O O . TYR A 1 203 ? -17.876 37.040 6.025 1.00 19.70 203 TYR A O 1
ATOM 1586 N N . VAL A 1 204 ? -19.871 37.911 5.445 1.00 21.03 204 VAL A N 1
ATOM 1587 C CA . VAL A 1 204 ? -20.640 37.091 6.371 1.00 23.94 204 VAL A CA 1
ATOM 1588 C C . VAL A 1 204 ? -21.883 36.569 5.649 1.00 23.42 204 VAL A C 1
ATOM 1589 O O . VAL A 1 204 ? -22.301 37.123 4.613 1.00 2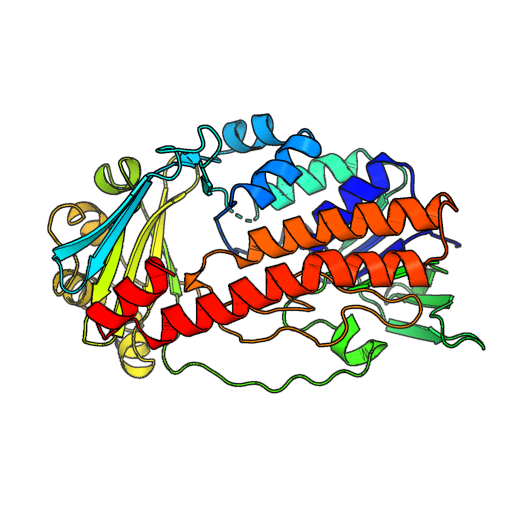3.96 204 VAL A O 1
ATOM 1593 N N . ASP A 1 205 ? -22.452 35.472 6.169 1.00 23.30 205 ASP A N 1
ATOM 1594 C CA . ASP A 1 205 ? -23.722 34.995 5.625 1.00 23.03 205 ASP A CA 1
ATOM 1595 C C . ASP A 1 205 ? -24.684 34.548 6.731 1.00 25.32 205 ASP A C 1
ATOM 1596 O O . ASP A 1 205 ? -24.342 34.418 7.915 1.00 24.30 205 ASP A O 1
ATOM 1601 N N . SER A 1 206 ? -25.934 34.357 6.293 1.00 25.03 206 SER A N 1
ATOM 1602 C CA . SER A 1 206 ? -27.086 34.024 7.117 1.00 26.18 206 SER A CA 1
ATOM 1603 C C . SER A 1 206 ? -26.999 32.604 7.670 1.00 28.80 206 SER A C 1
ATOM 1604 O O . SER A 1 206 ? -27.798 32.286 8.555 1.00 30.34 206 SER A O 1
ATOM 1607 N N . GLN A 1 207 ? -26.080 31.763 7.168 1.00 26.60 207 GLN A N 1
ATOM 1608 C CA . GLN A 1 207 ? -25.883 30.416 7.701 1.00 30.72 207 GLN A CA 1
ATOM 1609 C C . GLN A 1 207 ? -24.770 30.367 8.763 1.00 31.74 207 GLN A C 1
ATOM 1610 O O . GLN A 1 207 ? -24.418 29.296 9.201 1.00 32.39 207 GLN A O 1
ATOM 1616 N N . GLY A 1 208 ? -24.191 31.507 9.145 1.00 27.66 208 GLY A N 1
ATOM 1617 C CA . GLY A 1 208 ? -23.134 31.541 10.160 1.00 29.66 208 GLY A CA 1
ATOM 1618 C C . GLY A 1 208 ? -21.711 31.592 9.603 1.00 27.15 208 GLY A C 1
ATOM 1619 O O . GLY A 1 208 ? -20.775 31.514 10.354 1.00 30.76 208 GLY A O 1
ATOM 1620 N N . GLY A 1 209 ? -21.536 31.770 8.298 1.00 23.04 209 GLY A N 1
ATOM 1621 C CA . GLY A 1 209 ? -20.189 31.830 7.727 1.00 22.89 209 GLY A CA 1
ATOM 1622 C C . GLY A 1 209 ? -19.580 33.227 7.851 1.00 20.53 209 GLY A C 1
ATOM 1623 O O . GLY A 1 209 ? -20.287 34.230 7.850 1.00 22.06 209 GLY A O 1
ATOM 1624 N N . LEU A 1 210 ? -18.245 33.276 7.988 1.00 20.50 210 LEU A N 1
ATOM 1625 C CA . LEU A 1 210 ? -17.474 34.515 7.987 1.00 21.16 210 LEU A CA 1
ATOM 1626 C C . LEU A 1 210 ? -16.165 34.232 7.244 1.00 18.72 210 LEU A C 1
ATOM 1627 O O . LEU A 1 210 ? -15.558 33.172 7.449 1.00 19.80 210 LEU A O 1
ATOM 1632 N N . ALA A 1 211 ? -15.774 35.173 6.390 1.00 16.27 211 ALA A N 1
ATOM 1633 C CA . ALA A 1 211 ? -14.494 35.102 5.684 1.00 18.49 211 ALA A CA 1
ATOM 1634 C C . ALA A 1 211 ? -13.944 36.518 5.559 1.00 19.49 211 ALA A C 1
ATOM 1635 O O . ALA A 1 211 ? -14.605 37.370 4.997 1.00 20.24 211 ALA A O 1
ATOM 1637 N N . TYR A 1 212 ? -12.729 36.758 6.053 1.00 19.00 212 TYR A N 1
ATOM 1638 C CA . TYR A 1 212 ? -12.158 38.067 6.052 1.00 18.79 212 TYR A CA 1
ATOM 1639 C C . TYR A 1 212 ? -10.811 37.958 5.369 1.00 19.05 212 TYR A C 1
ATOM 1640 O O . TYR A 1 212 ? -9.961 37.209 5.838 1.00 19.84 212 TYR A O 1
ATOM 1649 N N . PHE A 1 213 ? -10.653 38.688 4.267 1.00 19.00 213 PHE A N 1
ATOM 1650 C CA . PHE A 1 213 ? -9.444 38.655 3.518 1.00 19.17 213 PHE A CA 1
ATOM 1651 C C . PHE A 1 213 ? -8.715 39.994 3.633 1.00 18.12 213 PHE A C 1
ATOM 1652 O O . PHE A 1 213 ? -9.300 41.065 3.351 1.00 20.11 213 PHE A O 1
ATOM 1660 N N . TYR A 1 214 ? -7.422 39.956 3.969 1.00 18.11 214 TYR A N 1
ATOM 1661 C CA . TYR A 1 214 ? -6.671 41.170 4.071 1.00 17.77 214 TYR A CA 1
ATOM 1662 C C . TYR A 1 214 ? -5.183 40.896 3.880 1.00 18.50 214 TYR A C 1
ATOM 1663 O O . TYR A 1 214 ? -4.721 39.759 4.100 1.00 19.30 214 TYR A O 1
ATOM 1672 N N . PRO A 1 215 ? -4.408 41.899 3.424 1.00 19.03 215 PRO A N 1
ATOM 1673 C CA . PRO A 1 215 ? -3.001 41.665 3.140 1.00 19.08 215 PRO A CA 1
ATOM 1674 C C . PRO A 1 215 ? -2.223 41.655 4.460 1.00 21.11 215 PRO A C 1
ATOM 1675 O O . PRO A 1 215 ? -2.618 42.376 5.394 1.00 20.16 215 PRO A O 1
ATOM 1679 N N . ILE A 1 216 ? -1.070 40.960 4.480 1.00 20.62 216 ILE A N 1
ATOM 1680 C CA . ILE A 1 216 ? -0.238 40.990 5.655 1.00 20.63 216 ILE A CA 1
ATOM 1681 C C . ILE A 1 216 ? 1.225 40.892 5.223 1.00 23.16 216 ILE A C 1
ATOM 1682 O O . ILE A 1 216 ? 1.574 40.135 4.324 1.00 21.29 216 ILE A O 1
ATOM 1687 N N . GLY A 1 217 ? 2.062 41.662 5.911 1.00 23.42 217 GLY A N 1
ATOM 1688 C CA . GLY A 1 217 ? 3.440 41.907 5.463 1.00 26.10 217 GLY A CA 1
ATOM 1689 C C . GLY A 1 217 ? 3.453 42.414 4.021 1.00 28.07 217 GLY A C 1
ATOM 1690 O O . GLY A 1 217 ? 2.435 42.961 3.511 1.00 26.75 217 GLY A O 1
ATOM 1691 N N . PHE A 1 218 ? 4.573 42.152 3.332 1.00 31.35 218 PHE A N 1
ATOM 1692 C CA . PHE A 1 218 ? 4.841 42.669 1.992 1.00 32.87 218 PHE A CA 1
ATOM 1693 C C . PHE A 1 218 ? 4.045 41.877 0.930 1.00 31.58 218 PHE A C 1
ATOM 1694 O O . PHE A 1 218 ? 3.579 42.435 -0.070 1.00 29.10 218 PHE A O 1
ATOM 1702 N N . ASP A 1 219 ? 3.975 40.552 1.066 1.00 26.43 219 ASP A N 1
ATOM 1703 C CA . ASP A 1 219 ? 3.619 39.729 -0.085 1.00 28.00 219 ASP A CA 1
ATOM 1704 C C . ASP A 1 219 ? 2.772 38.520 0.301 1.00 26.73 219 ASP A C 1
ATOM 1705 O O . ASP A 1 219 ? 2.814 37.474 -0.354 1.00 24.36 219 ASP A O 1
ATOM 1710 N N . ARG A 1 220 ? 1.943 38.664 1.331 1.00 26.44 220 ARG A N 1
ATOM 1711 C CA . ARG A 1 220 ? 1.078 37.594 1.746 1.00 25.51 220 ARG A CA 1
ATOM 1712 C C . ARG A 1 220 ? -0.304 38.167 2.054 1.00 22.87 220 ARG A C 1
ATOM 1713 O O . ARG A 1 220 ? -0.519 39.372 2.119 1.00 21.70 220 ARG A O 1
ATOM 1721 N N . ALA A 1 221 ? -1.240 37.262 2.270 1.00 23.53 221 ALA A N 1
ATOM 1722 C CA . ALA A 1 221 ? -2.602 37.618 2.666 1.00 25.29 221 ALA A CA 1
ATOM 1723 C C . ALA A 1 221 ? -3.059 36.631 3.735 1.00 24.91 221 ALA A C 1
ATOM 1724 O O . ALA A 1 221 ? -2.629 35.452 3.772 1.00 22.52 221 ALA A O 1
ATOM 1726 N N . ARG A 1 222 ? -3.935 37.122 4.611 1.00 23.33 222 ARG A N 1
ATOM 1727 C CA . ARG A 1 222 ? -4.568 36.283 5.587 1.00 21.59 222 ARG A CA 1
ATOM 1728 C C . ARG A 1 222 ? -5.975 36.024 5.085 1.00 21.58 222 ARG A C 1
ATOM 1729 O O . ARG A 1 222 ? -6.597 36.906 4.458 1.00 20.30 222 ARG A O 1
ATOM 1737 N N . LEU A 1 223 ? -6.489 34.846 5.428 1.00 19.52 223 LEU A N 1
ATOM 1738 C CA . LEU A 1 223 ? -7.921 34.585 5.432 1.00 19.58 223 LEU A CA 1
ATOM 1739 C C . LEU A 1 223 ? -8.339 34.071 6.819 1.00 18.11 223 LEU A C 1
ATOM 1740 O O . LEU A 1 223 ? -7.786 33.100 7.334 1.00 20.54 223 LEU A O 1
ATOM 1745 N N . VAL A 1 224 ? -9.217 34.815 7.473 1.00 20.18 224 VAL A N 1
ATOM 1746 C CA . VAL A 1 224 ? -9.778 34.428 8.739 1.00 20.07 224 VAL A CA 1
ATOM 1747 C C . VAL A 1 224 ? -11.187 33.903 8.450 1.00 21.48 224 VAL A C 1
ATOM 1748 O O . VAL A 1 224 ? -11.955 34.574 7.768 1.00 20.34 224 VAL A O 1
ATOM 1752 N N . VAL A 1 225 ? -11.507 32.688 8.895 1.00 20.80 225 VAL A N 1
ATOM 1753 C CA . VAL A 1 225 ? -12.842 32.138 8.683 1.00 21.02 225 VAL A CA 1
ATOM 1754 C C . VAL A 1 225 ? -13.493 31.727 9.997 1.00 21.27 225 VAL A C 1
ATOM 1755 O O . VAL A 1 225 ? -12.849 31.407 10.981 1.00 21.62 225 VAL A O 1
ATOM 1759 N N . SER A 1 226 ? -14.818 31.708 9.970 1.00 22.74 226 SER A N 1
ATOM 1760 C CA . SER A 1 226 ? -15.585 31.175 11.059 1.00 23.98 226 SER A CA 1
ATOM 1761 C C . SER A 1 226 ? -16.813 30.475 10.463 1.00 23.66 226 SER A C 1
ATOM 1762 O O . SER A 1 226 ? -17.436 31.030 9.567 1.00 23.77 226 SER A O 1
ATOM 1765 N N . PHE A 1 227 ? -17.098 29.273 10.983 1.00 23.04 227 PHE A N 1
ATOM 1766 C CA . PHE A 1 227 ? -18.300 28.472 10.721 1.00 24.25 227 PHE A CA 1
ATOM 1767 C C . PHE A 1 227 ? -18.735 27.765 12.005 1.00 24.77 227 PHE A C 1
ATOM 1768 O O . PHE A 1 227 ? -17.946 27.576 12.930 1.00 24.68 227 PHE A O 1
ATOM 1776 N N . PRO A 1 228 ? -20.017 27.352 12.132 1.00 28.48 228 PRO A N 1
ATOM 1777 C CA . PRO A 1 228 ? -20.425 26.482 13.234 1.00 26.33 228 PRO A CA 1
ATOM 1778 C C . PRO A 1 228 ? -19.474 25.279 13.325 1.00 27.58 228 PRO A C 1
ATOM 1779 O O . PRO A 1 228 ? -18.994 24.758 12.327 1.00 28.17 228 PRO A O 1
ATOM 1783 N N . ARG A 1 229 ? -19.221 24.839 14.554 1.00 29.07 229 ARG A N 1
ATOM 1784 C CA . ARG A 1 229 ? -18.070 23.987 14.888 1.00 32.55 229 ARG A CA 1
ATOM 1785 C C . ARG A 1 229 ? -18.001 22.742 13.994 1.00 32.04 229 ARG A C 1
ATOM 1786 O O . ARG A 1 229 ? -16.905 22.410 13.489 1.00 30.92 229 ARG A O 1
ATOM 1794 N N . GLU A 1 230 ? -19.138 22.038 13.813 1.00 32.61 230 GLU A N 1
ATOM 1795 C CA . GLU A 1 230 ? -19.113 20.752 13.085 1.00 34.63 230 GLU A CA 1
ATOM 1796 C C . GLU A 1 230 ? -18.806 20.989 11.598 1.00 34.11 230 GLU A C 1
ATOM 1797 O O . GLU A 1 230 ? -18.046 20.264 10.960 1.00 34.42 230 GLU A O 1
ATOM 1803 N N . GLU A 1 231 ? -19.380 22.055 11.042 1.00 30.37 231 GLU A N 1
ATOM 1804 C CA . GLU A 1 231 ? -19.079 22.453 9.704 1.00 29.81 231 GLU A CA 1
ATOM 1805 C C . GLU A 1 231 ? -17.601 22.829 9.576 1.00 29.45 231 GLU A C 1
ATOM 1806 O O . GLU A 1 231 ? -16.931 22.408 8.618 1.00 30.42 231 GLU A O 1
ATOM 1812 N N . ALA A 1 232 ? -17.081 23.623 10.519 1.00 27.23 232 ALA A N 1
ATOM 1813 C CA . ALA A 1 232 ? -15.686 24.039 10.443 1.00 27.39 232 ALA A CA 1
ATOM 1814 C C . ALA A 1 232 ? -14.816 22.766 10.412 1.00 30.77 232 ALA A C 1
ATOM 1815 O O . ALA A 1 232 ? -13.848 22.648 9.635 1.00 29.08 232 ALA A O 1
ATOM 1817 N N . ARG A 1 233 ? -15.182 21.785 11.254 1.00 34.62 233 ARG A N 1
ATOM 1818 C CA . ARG A 1 233 ? -14.438 20.518 11.344 1.00 36.57 233 ARG A CA 1
ATOM 1819 C C . ARG A 1 233 ? -14.363 19.850 9.955 1.00 36.25 233 ARG A C 1
ATOM 1820 O O . ARG A 1 233 ? -13.283 19.486 9.508 1.00 34.10 233 ARG A O 1
ATOM 1828 N N . GLU A 1 234 ? -15.509 19.698 9.281 1.00 35.68 234 GLU A N 1
ATOM 1829 C CA . GLU A 1 234 ? -15.625 19.021 7.988 1.00 41.18 234 GLU A CA 1
ATOM 1830 C C . GLU A 1 234 ? -14.857 19.783 6.903 1.00 40.81 234 GLU A C 1
ATOM 1831 O O . GLU A 1 234 ? -14.166 19.190 6.038 1.00 35.90 234 GLU A O 1
ATOM 1837 N N . LEU A 1 235 ? -14.957 21.116 6.944 1.00 36.66 235 LEU A N 1
ATOM 1838 C CA . LEU A 1 235 ? -14.278 21.904 5.905 1.00 3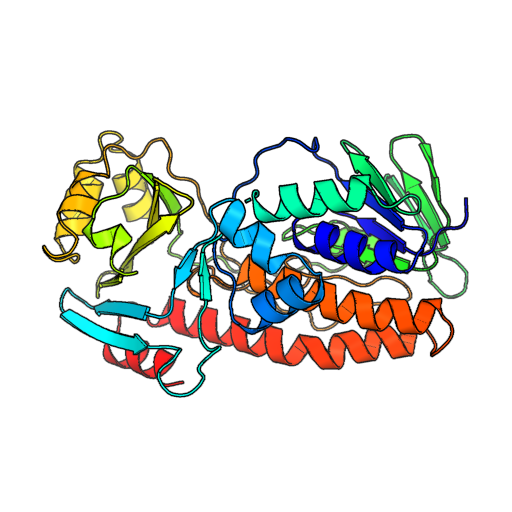4.42 235 LEU A CA 1
ATOM 1839 C C . LEU A 1 235 ? -12.761 21.819 6.066 1.00 30.43 235 LEU A C 1
ATOM 1840 O O . LEU A 1 235 ? -12.061 21.787 5.068 1.00 33.38 235 LEU A O 1
ATOM 1845 N N . MET A 1 236 ? -12.260 21.858 7.301 1.00 31.70 236 MET A N 1
ATOM 1846 C CA . MET A 1 236 ? -10.798 21.782 7.509 1.00 34.51 236 MET A CA 1
ATOM 1847 C C . MET A 1 236 ? -10.258 20.365 7.199 1.00 36.67 236 MET A C 1
ATOM 1848 O O . MET A 1 236 ? -9.078 20.194 6.869 1.00 33.17 236 MET A O 1
ATOM 1853 N N . ALA A 1 237 ? -11.128 19.357 7.292 1.00 35.56 237 ALA A N 1
ATOM 1854 C CA . ALA A 1 237 ? -10.734 17.929 7.112 1.00 41.36 237 ALA A CA 1
ATOM 1855 C C . ALA A 1 237 ? -10.411 17.611 5.647 1.00 42.92 237 ALA A C 1
ATOM 1856 O O . ALA A 1 237 ? -9.573 16.745 5.368 1.00 43.98 237 ALA A O 1
ATOM 1858 N N . ASP A 1 238 ? -11.089 18.287 4.712 1.00 41.59 238 ASP A N 1
ATOM 1859 C CA . ASP A 1 238 ? -10.791 18.166 3.284 1.00 39.86 238 ASP A CA 1
ATOM 1860 C C . ASP A 1 238 ? -9.570 19.050 2.981 1.00 40.61 238 ASP A C 1
ATOM 1861 O O . ASP A 1 238 ? -9.735 20.223 2.626 1.00 33.74 238 ASP A O 1
ATOM 1866 N N . THR A 1 239 ? -8.357 18.480 3.096 1.00 36.50 239 THR A N 1
ATOM 1867 C CA . THR A 1 239 ? -7.126 19.271 3.246 1.00 39.78 239 THR A CA 1
ATOM 1868 C C . THR A 1 239 ? -6.639 19.879 1.919 1.00 35.17 239 THR A C 1
ATOM 1869 O O . THR A 1 239 ? -5.801 20.798 1.941 1.00 37.49 239 THR A O 1
ATOM 1873 N N . ARG A 1 240 ? -7.188 19.463 0.774 1.00 37.32 240 ARG A N 1
ATOM 1874 C CA . ARG A 1 240 ? -6.863 20.082 -0.517 1.00 40.16 240 ARG A CA 1
ATOM 1875 C C . ARG A 1 240 ? -7.700 21.348 -0.750 1.00 37.14 240 ARG A C 1
ATOM 1876 O O . ARG A 1 240 ? -7.549 22.026 -1.752 1.00 34.62 240 ARG A O 1
ATOM 1884 N N . GLY A 1 241 ? -8.652 21.608 0.144 1.00 36.67 241 GLY A N 1
ATOM 1885 C CA . GLY A 1 241 ? -9.334 22.902 0.211 1.00 35.95 241 GLY A CA 1
ATOM 1886 C C . GLY A 1 241 ? -10.570 22.990 -0.664 1.00 36.07 241 GLY A C 1
ATOM 1887 O O . GLY A 1 241 ? -11.181 24.041 -0.707 1.00 27.84 241 GLY A O 1
ATOM 1888 N N . GLU A 1 242 ? -10.964 21.900 -1.348 1.00 34.87 242 GLU A N 1
ATOM 1889 C CA . GLU A 1 242 ? -12.049 21.983 -2.314 1.00 37.24 242 GLU A CA 1
ATOM 1890 C C . GLU A 1 242 ? -13.368 22.313 -1.603 1.00 33.65 242 GLU A C 1
ATOM 1891 O O . GLU A 1 242 ? -14.100 23.163 -2.048 1.00 30.49 242 GLU A O 1
ATOM 1897 N N . SER A 1 243 ? -13.665 21.635 -0.495 1.00 34.47 243 SER A N 1
ATOM 1898 C CA . SER A 1 243 ? -14.892 21.926 0.291 1.00 36.30 243 SER A CA 1
ATOM 1899 C C . SER A 1 243 ? -14.903 23.377 0.808 1.00 31.26 243 SER A C 1
ATOM 1900 O O . SER A 1 243 ? -15.920 24.065 0.700 1.00 30.74 243 SER A O 1
ATOM 1903 N N . LEU A 1 244 ? -13.780 23.842 1.359 1.00 30.94 244 LEU A N 1
ATOM 1904 C CA . LEU A 1 244 ? -13.720 25.254 1.863 1.00 30.03 244 LEU A CA 1
ATOM 1905 C C . LEU A 1 244 ? -13.925 26.241 0.701 1.00 28.43 244 LEU A C 1
ATOM 1906 O O . LEU A 1 244 ? -14.734 27.196 0.806 1.00 27.04 244 LEU A O 1
ATOM 1911 N N . ARG A 1 245 ? -13.194 26.049 -0.407 1.00 27.37 245 ARG A N 1
ATOM 1912 C CA . ARG A 1 245 ? -13.339 26.972 -1.543 1.00 27.93 245 ARG A CA 1
ATOM 1913 C C . ARG A 1 245 ? -14.804 27.039 -1.999 1.00 29.84 245 ARG A C 1
ATOM 1914 O O . ARG A 1 245 ? -15.341 28.127 -2.228 1.00 26.73 245 ARG A O 1
ATOM 1922 N N . ARG A 1 246 ? -15.486 25.894 -2.084 1.00 30.55 246 ARG A N 1
ATOM 1923 C CA . ARG A 1 246 ? -16.877 25.912 -2.559 1.00 31.44 246 ARG A CA 1
ATOM 1924 C C . ARG A 1 246 ? -17.831 26.515 -1.527 1.00 28.08 246 ARG A C 1
ATOM 1925 O O . ARG A 1 246 ? -18.753 27.207 -1.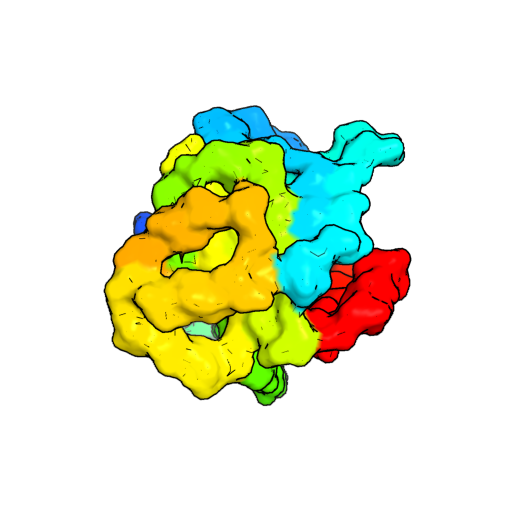903 1.00 28.10 246 ARG A O 1
ATOM 1933 N N . ARG A 1 247 ? -17.577 26.302 -0.229 1.00 26.00 247 ARG A N 1
ATOM 1934 C CA . ARG A 1 247 ? -18.337 26.984 0.789 1.00 24.38 247 ARG A CA 1
ATOM 1935 C C . ARG A 1 247 ? -18.153 28.507 0.691 1.00 24.37 247 ARG A C 1
ATOM 1936 O O . ARG A 1 247 ? -19.127 29.243 0.879 1.00 26.49 247 ARG A O 1
ATOM 1944 N N . LEU A 1 248 ? -16.902 28.974 0.468 1.00 23.80 248 LEU A N 1
ATOM 1945 C CA . LEU A 1 248 ? -16.601 30.431 0.292 1.00 24.06 248 LEU A CA 1
ATOM 1946 C C . LEU A 1 248 ? -17.374 31.001 -0.889 1.00 24.38 248 LEU A C 1
ATOM 1947 O O . LEU A 1 248 ? -17.943 32.075 -0.801 1.00 23.94 248 LEU A O 1
ATOM 1952 N N . GLN A 1 249 ? -17.425 30.242 -1.990 1.00 26.86 249 GLN A N 1
ATOM 1953 C CA . GLN A 1 249 ? -18.143 30.685 -3.203 1.00 29.87 249 GLN A CA 1
ATOM 1954 C C . GLN A 1 249 ? -19.646 30.867 -2.973 1.00 28.75 249 GLN A C 1
ATOM 1955 O O . GLN A 1 249 ? -20.268 31.584 -3.727 1.00 29.60 249 GLN A O 1
ATOM 1961 N N . ARG A 1 250 ? -20.201 30.303 -1.901 1.00 28.22 250 ARG A N 1
ATOM 1962 C CA . ARG A 1 250 ? -21.618 30.508 -1.592 1.00 30.57 250 ARG A CA 1
ATOM 1963 C C . ARG A 1 250 ? -21.885 31.921 -1.064 1.00 28.93 250 ARG A C 1
ATOM 1964 O O . ARG A 1 250 ? -23.038 32.336 -1.068 1.00 29.32 250 ARG A O 1
ATOM 1972 N N . PHE A 1 251 ? -20.866 32.652 -0.574 1.00 23.95 251 PHE A N 1
ATOM 1973 C CA . PHE A 1 251 ? -21.149 33.978 0.024 1.00 21.63 251 PHE A CA 1
ATOM 1974 C C . PHE A 1 251 ? -20.070 35.029 -0.241 1.00 23.08 251 PHE A C 1
ATOM 1975 O O . PHE A 1 251 ? -20.220 36.156 0.203 1.00 21.97 251 PHE A O 1
ATOM 1983 N N . VAL A 1 252 ? -19.064 34.694 -1.045 1.00 23.63 252 VAL A N 1
ATOM 1984 C CA . VAL A 1 252 ? -17.973 35.573 -1.405 1.00 24.18 252 VAL A CA 1
ATOM 1985 C C . VAL A 1 252 ? -18.044 35.787 -2.922 1.00 26.72 252 VAL A C 1
ATOM 1986 O O . VAL A 1 252 ? -17.921 34.826 -3.702 1.00 27.01 252 VAL A O 1
ATOM 1990 N N . GLY A 1 253 ? -18.266 37.040 -3.327 1.00 26.95 253 GLY A N 1
ATOM 1991 C CA . GLY A 1 253 ? -18.443 37.314 -4.750 1.00 29.08 253 GLY A CA 1
ATOM 1992 C C . GLY A 1 253 ? -17.133 37.382 -5.520 1.00 29.50 253 GLY A C 1
ATOM 1993 O O . GLY A 1 253 ? -16.026 37.213 -4.989 1.00 25.76 253 GLY A O 1
ATOM 1994 N N . ASP A 1 254 ? -17.267 37.621 -6.828 1.00 32.80 254 ASP A N 1
ATOM 1995 C CA . ASP A 1 254 ? -16.157 37.482 -7.771 1.00 33.42 254 ASP A CA 1
ATOM 1996 C C . ASP A 1 254 ? -15.083 38.566 -7.587 1.00 26.05 254 ASP A C 1
ATOM 1997 O O . ASP A 1 254 ? -13.971 38.359 -8.042 1.00 27.84 254 ASP A O 1
ATOM 2002 N N . GLU A 1 255 ? -15.376 39.686 -6.921 1.00 25.68 255 GLU A N 1
ATOM 2003 C CA . GLU A 1 255 ? -14.304 40.669 -6.590 1.00 26.58 255 GLU A CA 1
ATOM 2004 C C . GLU A 1 255 ? -13.144 39.955 -5.877 1.00 26.21 255 GLU A C 1
ATOM 2005 O O . GLU A 1 255 ? -11.991 40.355 -6.054 1.00 27.72 255 GLU A O 1
ATOM 2011 N N . SER A 1 256 ? -13.443 38.884 -5.113 1.00 23.12 256 SER A N 1
ATOM 2012 C CA . SER A 1 256 ? -12.461 38.203 -4.307 1.00 24.78 256 SER A CA 1
ATOM 2013 C C . SER A 1 256 ? -12.233 36.790 -4.836 1.00 24.11 256 SER A C 1
ATOM 2014 O O . SER A 1 256 ? -11.682 35.961 -4.131 1.00 23.84 256 SER A O 1
ATOM 2017 N N . ALA A 1 257 ? -12.607 36.513 -6.101 1.00 26.76 257 ALA A N 1
ATOM 2018 C CA . ALA A 1 257 ? -12.423 35.170 -6.693 1.00 27.33 257 ALA A CA 1
ATOM 2019 C C . ALA A 1 257 ? -10.963 34.736 -6.658 1.00 27.23 257 ALA A C 1
ATOM 2020 O O . ALA A 1 257 ? -10.659 33.544 -6.372 1.00 26.00 257 ALA A O 1
ATOM 2022 N N . GLU A 1 258 ? -10.038 35.660 -6.925 1.00 28.34 258 GLU A N 1
ATOM 2023 C CA . GLU A 1 258 ? -8.607 35.284 -6.945 1.00 27.83 258 GLU A CA 1
ATOM 2024 C C . GLU A 1 258 ? -8.130 34.968 -5.526 1.00 28.92 258 GLU A C 1
ATOM 2025 O O . GLU A 1 258 ? -7.225 34.170 -5.352 1.00 27.31 258 GLU A O 1
ATOM 2031 N N . ALA A 1 259 ? -8.734 35.623 -4.514 1.00 28.08 259 ALA A N 1
ATOM 2032 C CA . ALA A 1 259 ? -8.373 35.354 -3.106 1.00 24.81 259 ALA A CA 1
ATOM 2033 C C . ALA A 1 259 ? -8.858 33.951 -2.700 1.00 26.02 259 ALA A C 1
ATOM 2034 O O . ALA A 1 259 ? -8.192 33.237 -1.935 1.00 25.15 259 ALA A O 1
ATOM 2036 N N . ILE A 1 260 ? -10.024 33.541 -3.204 1.00 25.52 260 ILE A N 1
ATOM 2037 C CA . ILE A 1 260 ? -10.510 32.169 -2.958 1.00 27.03 260 ILE A CA 1
ATOM 2038 C C . ILE A 1 260 ? -9.566 31.144 -3.606 1.00 27.12 260 ILE A C 1
ATOM 2039 O O . ILE A 1 260 ? -9.240 30.088 -2.975 1.00 26.20 260 ILE A O 1
ATOM 2044 N N . ALA A 1 261 ? -9.143 31.439 -4.847 1.00 28.64 261 ALA A N 1
ATOM 2045 C CA . ALA A 1 261 ? -8.287 30.523 -5.625 1.00 33.71 261 ALA A CA 1
ATOM 2046 C C . ALA A 1 261 ? -6.920 30.384 -4.939 1.00 33.49 261 ALA A C 1
ATOM 2047 O O . ALA A 1 261 ? -6.246 29.384 -5.112 1.00 33.98 261 ALA A O 1
ATOM 2049 N N . ALA A 1 262 ? -6.539 31.377 -4.121 1.00 29.12 262 ALA A N 1
ATOM 2050 C CA . ALA A 1 262 ? -5.283 31.336 -3.377 1.00 29.40 262 ALA A CA 1
ATOM 2051 C C . ALA A 1 262 ? -5.338 30.337 -2.199 1.00 27.68 262 ALA A C 1
ATOM 2052 O O . ALA A 1 262 ? -4.290 30.014 -1.609 1.00 32.98 262 ALA A O 1
ATOM 2054 N N . VAL A 1 263 ? -6.536 29.882 -1.823 1.00 26.23 263 VAL A N 1
ATOM 2055 C CA . VAL A 1 263 ? -6.723 28.922 -0.762 1.00 29.32 263 VAL A CA 1
ATOM 2056 C C . VAL A 1 263 ? -6.433 27.529 -1.333 1.00 34.60 263 VAL A C 1
ATOM 2057 O O . VAL A 1 263 ? -7.342 26.864 -1.794 1.00 37.94 263 VAL A O 1
ATOM 2061 N N . THR A 1 264 ? -5.160 27.116 -1.256 1.00 34.41 264 THR A N 1
ATOM 2062 C CA . THR A 1 264 ? -4.689 25.917 -1.920 1.00 36.96 264 THR A CA 1
ATOM 2063 C C . THR A 1 264 ? -4.803 24.689 -1.022 1.00 38.81 264 THR A C 1
ATOM 2064 O O . THR A 1 264 ? -4.620 23.576 -1.497 1.00 40.60 264 THR A O 1
ATOM 2068 N N . GLY A 1 265 ? -5.090 24.888 0.270 1.00 33.50 265 GLY A N 1
ATOM 2069 C CA . GLY A 1 265 ? -5.326 23.779 1.189 1.00 33.88 265 GLY A CA 1
ATOM 2070 C C . GLY A 1 265 ? -5.617 24.289 2.585 1.00 33.72 265 GLY A C 1
ATOM 2071 O O . GLY A 1 265 ? -5.579 25.491 2.822 1.00 32.46 265 GLY A O 1
ATOM 2072 N N . THR A 1 266 ? -5.887 23.374 3.509 1.00 33.08 266 THR A N 1
ATOM 2073 C CA . THR A 1 266 ? -6.344 23.752 4.848 1.00 34.77 266 THR A CA 1
ATOM 2074 C C . THR A 1 266 ? -5.322 23.435 5.937 1.00 33.61 266 THR A C 1
ATOM 2075 O O . THR A 1 266 ? -5.534 23.836 7.077 1.00 33.69 266 THR A O 1
ATOM 2079 N N . SER A 1 267 ? -4.196 22.799 5.589 1.00 32.44 267 SER A N 1
ATOM 2080 C CA . SER A 1 267 ? -3.316 22.176 6.612 1.00 33.84 267 SER A CA 1
ATOM 2081 C C . SER A 1 267 ? -2.626 23.230 7.479 1.00 34.13 267 SER A C 1
ATOM 2082 O O . SER A 1 267 ? -2.231 22.947 8.617 1.00 35.02 267 SER A O 1
ATOM 2085 N N . ARG A 1 268 ? -2.524 24.459 6.969 1.00 33.86 268 ARG A N 1
ATOM 2086 C CA . ARG A 1 268 ? -1.796 25.521 7.673 1.00 35.34 268 ARG A CA 1
ATOM 2087 C C . ARG A 1 268 ? -2.723 26.493 8.432 1.00 29.53 268 ARG A C 1
ATOM 2088 O O . ARG A 1 268 ? -2.249 27.434 8.986 1.00 30.56 268 ARG A O 1
ATOM 2096 N N . PHE A 1 269 ? -4.026 26.259 8.456 1.00 27.80 269 PHE A N 1
ATOM 2097 C CA . PHE A 1 269 ? -4.942 27.067 9.305 1.00 26.75 269 PHE A CA 1
ATOM 2098 C C . PHE A 1 269 ? -4.640 26.842 10.784 1.00 29.31 269 PHE A C 1
ATOM 2099 O O . PHE A 1 269 ? -4.429 25.696 11.200 1.00 28.91 269 PHE A O 1
ATOM 2107 N N . LYS A 1 270 ? -4.666 27.932 11.558 1.00 26.44 270 LYS A N 1
ATOM 2108 C CA . LYS A 1 270 ? -4.455 27.916 13.003 1.00 29.09 270 LYS A CA 1
ATOM 2109 C C . LYS A 1 270 ? -5.739 28.392 13.688 1.00 27.58 270 LYS A C 1
ATOM 2110 O O . LYS A 1 270 ? -6.403 29.291 13.208 1.00 24.73 270 LYS A O 1
ATOM 2116 N N . GLY A 1 271 ? -6.077 27.796 14.833 1.00 24.65 271 GLY A N 1
ATOM 2117 C CA . GLY A 1 271 ? -7.182 28.278 15.595 1.00 23.52 271 GLY A CA 1
ATOM 2118 C C . GLY A 1 271 ? -6.866 29.624 16.232 1.00 22.73 271 GLY A C 1
ATOM 2119 O O . GLY A 1 271 ? -5.685 29.976 16.497 1.00 23.01 271 GLY A O 1
ATOM 2120 N N . ILE A 1 272 ? -7.930 30.379 16.508 1.00 20.24 272 ILE A N 1
ATOM 2121 C CA . ILE A 1 272 ? -7.849 31.624 17.236 1.00 21.00 272 ILE A CA 1
ATOM 2122 C C . ILE A 1 272 ? -8.678 31.476 18.494 1.00 20.16 272 ILE A C 1
ATOM 2123 O O . ILE A 1 272 ? -9.844 31.090 18.428 1.00 21.14 272 ILE A O 1
ATOM 2128 N N . PRO A 1 273 ? -8.164 31.817 19.684 1.00 19.73 273 PRO A N 1
ATOM 2129 C CA . PRO A 1 273 ? -8.961 31.675 20.900 1.00 22.26 273 PRO A CA 1
ATOM 2130 C C . PRO A 1 273 ? -10.089 32.707 20.964 1.00 21.87 273 PRO A C 1
ATOM 2131 O O . PRO A 1 273 ? -9.934 33.850 20.486 1.00 22.24 273 PRO A O 1
ATOM 2135 N N . ILE A 1 274 ? -11.209 32.303 21.557 1.00 22.40 274 ILE A N 1
ATOM 2136 C CA . ILE A 1 274 ? -12.410 33.107 21.614 1.00 23.71 274 ILE A CA 1
ATOM 2137 C C . ILE A 1 274 ? -12.919 33.101 23.044 1.00 27.10 274 ILE A C 1
ATOM 2138 O O . ILE A 1 274 ? -13.524 32.134 23.479 1.00 29.20 274 ILE A O 1
ATOM 2143 N N . GLY A 1 275 ? -12.623 34.174 23.764 1.00 25.80 275 GLY A N 1
ATOM 2144 C CA . GLY A 1 275 ? -13.080 34.316 25.136 1.00 26.78 275 GLY A CA 1
ATOM 2145 C C . GLY A 1 275 ? -14.046 35.472 25.285 1.00 26.97 275 GLY A C 1
ATOM 2146 O O . GLY A 1 275 ? -14.276 36.258 24.335 1.00 23.38 275 GLY A O 1
ATOM 2147 N N . TYR A 1 276 ? -14.534 35.620 26.520 1.00 26.88 276 TYR A N 1
ATOM 2148 C CA . TYR A 1 276 ? -15.359 36.744 26.912 1.00 24.74 276 TYR A CA 1
ATOM 2149 C C . TYR A 1 276 ? -14.983 37.057 28.359 1.00 24.78 276 TYR A C 1
ATOM 2150 O O . TYR A 1 276 ? -15.281 36.238 29.249 1.00 25.03 276 TYR A O 1
ATOM 2159 N N . LEU A 1 277 ? -14.324 38.192 28.601 1.00 22.55 277 LEU A N 1
ATOM 2160 C CA . LEU A 1 277 ? -13.851 38.539 29.968 1.00 22.61 277 LEU A CA 1
ATOM 2161 C C . LEU A 1 277 ? -13.519 40.030 30.072 1.00 21.54 277 LEU A C 1
ATOM 2162 O O . LEU A 1 277 ? -12.839 40.609 29.186 1.00 20.25 277 LEU A O 1
ATOM 2167 N N . ASN A 1 278 ? -13.917 40.627 31.192 1.00 21.13 278 ASN A N 1
ATOM 2168 C CA . ASN A 1 278 ? -13.327 41.859 31.622 1.00 24.14 278 ASN A CA 1
ATOM 2169 C C . ASN A 1 278 ? -13.301 41.819 33.142 1.00 25.44 278 ASN A C 1
ATOM 2170 O O . ASN A 1 278 ? -14.353 41.827 33.722 1.00 27.59 278 ASN A O 1
ATOM 2175 N N .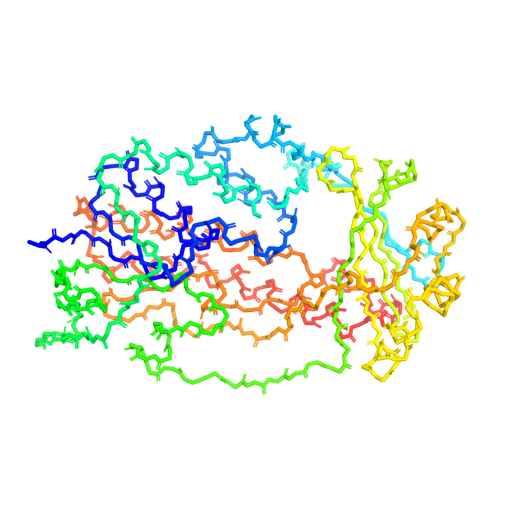 LEU A 1 279 ? -12.132 41.662 33.759 1.00 24.26 279 LEU A N 1
ATOM 2176 C CA . LEU A 1 279 ? -12.051 41.482 35.233 1.00 27.15 279 LEU A CA 1
ATOM 2177 C C . LEU A 1 279 ? -12.548 42.746 35.948 1.00 29.70 279 LEU A C 1
ATOM 2178 O O . LEU A 1 279 ? -12.298 43.864 35.465 1.00 25.80 279 LEU A O 1
ATOM 2183 N N . ASP A 1 280 ? -13.214 42.557 37.103 1.00 28.62 280 ASP A N 1
ATOM 2184 C CA . ASP A 1 280 ? -13.698 43.649 37.956 1.00 34.21 280 ASP A CA 1
ATOM 2185 C C . ASP A 1 280 ? -12.536 44.502 38.481 1.00 29.35 280 ASP A C 1
ATOM 2186 O O . ASP A 1 280 ? -12.706 45.681 38.728 1.00 33.72 280 ASP A O 1
ATOM 2191 N N . ARG A 1 281 ? -11.404 43.851 38.732 1.00 26.32 281 ARG A N 1
ATOM 2192 C CA . ARG A 1 281 ? -10.213 44.450 39.295 1.00 30.10 281 ARG A CA 1
ATOM 2193 C C . ARG A 1 281 ? -9.012 44.093 38.405 1.00 26.62 281 ARG A C 1
ATOM 2194 O O . ARG A 1 281 ? -8.787 42.914 38.067 1.00 27.09 281 ARG A O 1
ATOM 2202 N N . TYR A 1 282 ? -8.233 45.114 38.078 1.00 23.05 282 TYR A N 1
ATOM 2203 C CA . TYR A 1 282 ? -7.032 44.980 37.236 1.00 21.39 282 TYR A CA 1
ATOM 2204 C C . TYR A 1 282 ? -5.797 44.851 38.122 1.00 23.20 282 TYR A C 1
ATOM 2205 O O . TYR A 1 282 ? -4.679 44.721 37.600 1.00 22.17 282 TYR A O 1
ATOM 2214 N N . TRP A 1 283 ? -5.985 44.990 39.442 1.00 22.44 283 TRP A N 1
ATOM 2215 C CA . TRP A 1 283 ? -4.863 45.031 40.361 1.00 23.99 283 TRP A CA 1
ATOM 2216 C C . TRP A 1 283 ? -5.321 44.671 41.781 1.00 22.35 283 TRP A C 1
ATOM 2217 O O . TRP A 1 283 ? -6.497 44.793 42.106 1.00 23.02 283 TRP A O 1
ATOM 2228 N N . ALA A 1 284 ? -4.354 44.292 42.607 1.00 24.22 284 ALA A N 1
ATOM 2229 C CA . ALA A 1 284 ? -4.534 44.156 44.065 1.00 24.82 284 ALA A CA 1
ATOM 2230 C C . ALA A 1 284 ? -3.158 44.270 44.704 1.00 23.51 284 ALA A C 1
ATOM 2231 O O . ALA A 1 284 ? -2.178 43.728 44.185 1.00 25.18 284 ALA A O 1
ATOM 2233 N N . ASP A 1 285 ? -3.063 44.995 45.822 1.00 24.96 285 ASP A N 1
ATOM 2234 C CA . ASP A 1 285 ? -1.779 45.187 46.504 1.00 27.95 285 ASP A CA 1
ATOM 2235 C C . ASP A 1 285 ? -0.798 45.839 45.504 1.00 24.78 285 ASP A C 1
ATOM 2236 O O . ASP A 1 285 ? -1.124 46.853 44.917 1.00 27.00 285 ASP A O 1
ATOM 2241 N N . ASN A 1 286 ? 0.366 45.219 45.281 1.00 24.61 286 ASN A N 1
ATOM 2242 C CA . ASN A 1 286 ? 1.406 45.685 44.395 1.00 22.78 286 ASN A CA 1
ATOM 2243 C C . ASN A 1 286 ? 1.463 44.813 43.131 1.00 22.97 286 ASN A C 1
ATOM 2244 O O . ASN A 1 286 ? 2.510 44.714 42.491 1.00 22.48 286 ASN A O 1
ATOM 2249 N N . VAL A 1 287 ? 0.319 44.221 42.783 1.00 19.83 287 VAL A N 1
ATOM 2250 C CA . VAL A 1 287 ? 0.194 43.355 41.592 1.00 23.20 287 VAL A CA 1
ATOM 2251 C C . VAL A 1 287 ? -0.818 43.999 40.631 1.00 19.90 287 VAL A C 1
ATOM 2252 O O . VAL A 1 287 ? -1.921 44.304 40.998 1.00 22.20 287 VAL A O 1
ATOM 2256 N N . ALA A 1 288 ? -0.420 44.171 39.365 1.00 19.50 288 ALA A N 1
ATOM 2257 C CA . ALA A 1 288 ? -1.298 44.669 38.316 1.00 19.81 288 ALA A CA 1
ATOM 2258 C C . ALA A 1 288 ? -1.200 43.742 37.109 1.00 20.18 288 ALA A C 1
ATOM 2259 O O . ALA A 1 288 ? -0.226 43.025 36.971 1.00 21.04 288 ALA A O 1
ATOM 2261 N N A MET A 1 289 ? -2.231 43.792 36.256 0.50 19.30 289 MET A N 1
ATOM 2262 N N B MET A 1 289 ? -2.203 43.804 36.233 0.50 20.42 289 MET A N 1
ATOM 2263 C CA A MET A 1 289 ? -2.387 42.935 35.059 0.50 19.72 289 MET A CA 1
ATOM 2264 C CA B MET A 1 289 ? -2.254 42.961 35.040 0.50 21.32 289 MET A CA 1
ATOM 2265 C C A MET A 1 289 ? -2.720 43.802 33.831 0.50 19.57 289 MET A C 1
ATOM 2266 C C B MET A 1 289 ? -2.684 43.810 33.832 0.50 20.58 289 MET A C 1
ATOM 2267 O O A MET A 1 289 ? -3.280 44.893 33.974 0.50 19.78 289 MET A O 1
ATOM 2268 O O B MET A 1 289 ? -3.226 44.912 33.991 0.50 20.56 289 MET A O 1
ATOM 2277 N N . LEU A 1 290 ? -2.365 43.308 32.635 1.00 20.23 290 LEU A N 1
ATOM 2278 C CA . LEU A 1 290 ? -2.654 43.977 31.355 1.00 18.62 290 LEU A CA 1
ATOM 2279 C C . LEU A 1 290 ? -2.987 42.908 30.306 1.00 18.62 290 LEU A C 1
ATOM 2280 O O . LEU A 1 290 ? -2.724 41.710 30.490 1.00 18.99 290 LEU A O 1
ATOM 2285 N N . GLY A 1 291 ? -3.611 43.369 29.215 1.00 18.24 291 GLY A N 1
ATOM 2286 C CA . GLY A 1 291 ? -3.904 42.549 28.051 1.00 18.71 291 GLY A CA 1
ATOM 2287 C C . GLY A 1 291 ? -4.856 41.408 28.325 1.00 17.82 291 GLY A C 1
ATOM 2288 O O . GLY A 1 291 ? -5.852 41.566 29.014 1.00 18.28 291 GLY A O 1
ATOM 2289 N N . ASP A 1 292 ? -4.562 40.244 27.754 1.00 18.19 292 ASP A N 1
ATOM 2290 C CA . ASP A 1 292 ? -5.443 39.108 27.833 1.00 20.42 292 ASP A CA 1
ATOM 2291 C C . ASP A 1 292 ? -5.533 38.506 29.252 1.00 19.69 292 ASP A C 1
ATOM 2292 O O . ASP A 1 292 ? -6.406 37.651 29.504 1.00 19.33 292 ASP A O 1
ATOM 2297 N N . ALA A 1 293 ? -4.642 38.900 30.168 1.00 17.28 293 ALA A N 1
ATOM 2298 C CA . ALA A 1 293 ? -4.747 38.525 31.552 1.00 18.53 293 ALA A CA 1
ATOM 2299 C C . ALA A 1 293 ? -6.009 39.129 32.183 1.00 19.94 293 ALA A C 1
ATOM 2300 O O . ALA A 1 293 ? -6.624 38.507 33.140 1.00 21.25 293 ALA A O 1
ATOM 2302 N N . ILE A 1 294 ? -6.408 40.328 31.729 1.00 19.19 294 ILE A N 1
ATOM 2303 C CA . ILE A 1 294 ? -7.567 41.035 32.337 1.00 21.27 294 ILE A CA 1
ATOM 2304 C C . ILE A 1 294 ? -8.816 41.033 31.448 1.00 21.03 294 ILE A C 1
ATOM 2305 O O . ILE A 1 294 ? -9.948 41.262 31.991 1.00 22.53 294 ILE A O 1
ATOM 2310 N N . HIS A 1 295 ? -8.683 40.943 30.126 1.00 18.80 295 HIS A N 1
ATOM 2311 C CA . HIS A 1 295 ? -9.847 40.939 29.280 1.00 20.22 295 HIS A CA 1
ATOM 2312 C C . HIS A 1 295 ? -9.593 40.033 28.078 1.00 21.59 295 HIS A C 1
ATOM 2313 O O . HIS A 1 295 ? -8.494 39.954 27.561 1.00 21.41 295 HIS A O 1
ATOM 2320 N N . ASN A 1 296 ? -10.681 39.495 27.553 1.00 20.33 296 ASN A N 1
ATOM 2321 C CA . ASN A 1 296 ? -10.676 38.704 26.331 1.00 21.67 296 ASN A CA 1
ATOM 2322 C C . ASN A 1 296 ? -11.796 39.246 25.462 1.00 21.48 296 ASN A C 1
ATOM 2323 O O . ASN A 1 296 ? -12.949 39.277 25.930 1.00 21.29 296 ASN A O 1
ATOM 2328 N N . VAL A 1 297 ? -11.422 39.728 24.278 1.00 20.93 297 VAL A N 1
ATOM 2329 C CA . VAL A 1 297 ? -12.402 40.287 23.337 1.00 22.42 297 VAL A CA 1
ATOM 2330 C C . VAL A 1 297 ? -12.605 39.266 22.231 1.00 21.78 297 VAL A C 1
ATOM 2331 O O . VAL A 1 297 ? -11.657 38.623 21.837 1.00 20.33 297 VAL A O 1
ATOM 2335 N N . HIS A 1 298 ? -13.810 39.228 21.669 1.00 20.83 298 HIS A N 1
ATOM 2336 C CA . HIS A 1 298 ? -14.019 38.376 20.519 1.00 20.42 298 HIS A CA 1
ATOM 2337 C C . HIS A 1 298 ? -13.080 38.811 19.387 1.00 19.76 298 HIS A C 1
ATOM 2338 O O . HIS A 1 298 ? -12.978 40.006 19.032 1.00 20.42 298 HIS A O 1
ATOM 2345 N N . PRO A 1 299 ? -12.357 37.846 18.756 1.00 20.38 299 PRO A N 1
ATOM 2346 C CA . PRO A 1 299 ? -11.373 38.195 17.738 1.00 22.27 299 PRO A CA 1
ATOM 2347 C C . PRO A 1 299 ? -11.970 38.808 16.465 1.00 21.91 299 PRO A C 1
ATOM 2348 O O . PRO A 1 299 ? -11.253 39.355 15.671 1.00 23.57 299 PRO A O 1
ATOM 2352 N N . ILE A 1 300 ? -13.293 38.734 16.294 1.00 22.99 300 ILE A N 1
ATOM 2353 C CA . ILE A 1 300 ? -13.966 39.425 15.208 1.00 23.90 300 ILE A CA 1
ATOM 2354 C C . ILE A 1 300 ? -13.734 40.939 15.305 1.00 23.37 300 ILE A C 1
ATOM 2355 O O . ILE A 1 300 ? -13.741 41.625 14.314 1.00 23.71 300 ILE A O 1
ATOM 2360 N N . THR A 1 301 ? -13.411 41.443 16.490 1.00 22.68 301 THR A N 1
ATOM 2361 C CA . THR A 1 301 ? -13.116 42.862 16.666 1.00 22.77 301 THR A CA 1
ATOM 2362 C C . THR A 1 301 ? -11.729 43.201 16.125 1.00 25.52 301 THR A C 1
ATOM 2363 O O . THR A 1 301 ? -11.423 44.364 15.898 1.00 27.01 301 THR A O 1
ATOM 2367 N N . GLY A 1 302 ? -10.856 42.198 16.074 1.00 21.75 302 GLY A N 1
ATOM 2368 C CA . GLY A 1 302 ? -9.500 42.395 15.708 1.00 24.25 302 GLY A CA 1
ATOM 2369 C C . GLY A 1 302 ? -8.615 43.028 16.793 1.00 26.99 302 GLY A C 1
ATOM 2370 O O . GLY A 1 302 ? -7.416 43.167 16.537 1.00 28.14 302 GLY A O 1
ATOM 2371 N N . GLN A 1 303 ? -9.132 43.314 17.992 1.00 23.54 303 GLN A N 1
ATOM 2372 C CA . GLN A 1 303 ? -8.479 44.230 18.915 1.00 24.03 303 GLN A CA 1
ATOM 2373 C C . GLN A 1 303 ? -7.627 43.595 20.008 1.00 21.98 303 GLN A C 1
ATOM 2374 O O . GLN A 1 303 ? -7.119 44.355 20.838 1.00 23.64 303 GLN A O 1
ATOM 2380 N N . GLY A 1 304 ? -7.346 42.292 19.977 1.00 19.76 304 GLY A N 1
ATOM 2381 C CA . GLY A 1 304 ? -6.602 41.692 21.071 1.00 20.39 304 GLY A CA 1
ATOM 2382 C C . GLY A 1 304 ? -5.207 42.295 21.297 1.00 21.22 304 GLY A C 1
ATOM 2383 O O . GLY A 1 304 ? -4.850 42.659 22.452 1.00 20.34 304 GLY A O 1
ATOM 2384 N N . MET A 1 305 ? -4.403 42.412 20.229 1.00 20.42 305 MET A N 1
ATOM 2385 C CA . MET A 1 305 ? -3.094 43.058 20.332 1.00 20.53 305 MET A CA 1
ATOM 2386 C C . MET A 1 305 ? -3.238 44.558 20.659 1.00 19.42 305 MET A C 1
ATOM 2387 O O . MET A 1 305 ? -2.514 45.135 21.539 1.00 18.71 305 MET A O 1
ATOM 2392 N N . ASN A 1 306 ? -4.157 45.228 19.971 1.00 20.13 306 ASN A N 1
ATOM 2393 C CA . ASN A 1 306 ? -4.353 46.647 20.135 1.00 19.41 306 ASN A CA 1
ATOM 2394 C C . ASN A 1 306 ? -4.620 47.019 21.617 1.00 20.10 306 ASN A C 1
ATOM 2395 O O . ASN A 1 306 ? -4.046 47.959 22.152 1.00 20.31 306 ASN A O 1
ATOM 2400 N N . LEU A 1 307 ? -5.522 46.296 22.269 1.00 21.12 307 LEU A N 1
ATOM 2401 C CA . LEU A 1 307 ? -5.865 46.579 23.667 1.00 20.26 307 LEU A CA 1
ATOM 2402 C C . LEU A 1 307 ? -4.713 46.228 24.613 1.00 18.49 307 LEU A C 1
ATOM 2403 O O . LEU A 1 307 ? -4.547 46.975 25.601 1.00 20.10 307 LEU A O 1
ATOM 2408 N N . ALA A 1 308 ? -3.928 45.190 24.319 1.00 18.13 308 ALA A N 1
ATOM 2409 C CA . ALA A 1 308 ? -2.720 44.892 25.124 1.00 18.65 308 ALA A CA 1
ATOM 2410 C C . ALA A 1 308 ? -1.773 46.088 25.079 1.00 19.46 308 ALA A C 1
ATOM 2411 O O . ALA A 1 308 ? -1.217 46.477 26.114 1.00 19.54 308 ALA A O 1
ATOM 2413 N N . ILE A 1 309 ? -1.610 46.695 23.905 1.00 19.18 309 ILE A N 1
ATOM 2414 C CA . ILE A 1 309 ? -0.694 47.821 23.720 1.00 19.56 309 ILE A CA 1
ATOM 2415 C C . ILE A 1 309 ? -1.224 49.053 24.449 1.00 19.41 309 ILE A C 1
ATOM 2416 O O . ILE A 1 309 ? -0.460 49.783 25.099 1.00 17.91 309 ILE A O 1
ATOM 2421 N N . GLU A 1 310 ? -2.518 49.328 24.287 1.00 18.72 310 GLU A N 1
ATOM 2422 C CA . GLU A 1 310 ? -3.138 50.462 24.991 1.00 20.29 310 GLU A CA 1
ATOM 2423 C C . GLU A 1 310 ? -3.006 50.297 26.515 1.00 21.14 310 GLU A C 1
ATOM 2424 O O . GLU A 1 310 ? -2.737 51.276 27.247 1.00 18.65 310 GLU A O 1
ATOM 2430 N N . ASP A 1 311 ? -3.266 49.083 27.039 1.00 19.45 311 ASP A N 1
ATOM 2431 C CA . ASP A 1 311 ? -3.097 48.818 28.467 1.00 18.80 311 ASP A CA 1
ATOM 2432 C C . ASP A 1 311 ? -1.644 49.029 28.907 1.00 19.86 311 ASP A C 1
ATOM 2433 O O . ASP A 1 311 ? -1.411 49.621 29.936 1.00 20.21 311 ASP A O 1
ATOM 2438 N N . ALA A 1 312 ? -0.687 48.495 28.139 1.00 17.96 312 ALA A N 1
ATOM 2439 C CA . ALA A 1 312 ? 0.715 48.630 28.470 1.00 18.85 312 ALA A CA 1
ATOM 2440 C C . ALA A 1 312 ? 1.083 50.110 28.611 1.00 20.17 312 ALA A C 1
ATOM 2441 O O . ALA A 1 312 ? 1.833 50.465 29.499 1.00 19.43 312 ALA A O 1
ATOM 2443 N N . SER A 1 313 ? 0.606 50.946 27.678 1.00 19.61 313 SER A N 1
ATOM 2444 C CA . SER A 1 313 ? 0.934 52.358 27.685 1.00 21.13 313 SER A CA 1
ATOM 2445 C C . SER A 1 313 ? 0.344 53.073 28.911 1.00 20.59 313 SER A C 1
ATOM 2446 O O . SER A 1 313 ? 1.032 53.824 29.599 1.00 21.78 313 SER A O 1
ATOM 2449 N N . ALA A 1 314 ? -0.921 52.797 29.222 1.00 19.85 314 ALA A N 1
ATOM 2450 C CA . ALA A 1 314 ? -1.547 53.309 30.423 1.00 20.78 314 ALA A CA 1
ATOM 2451 C C . ALA A 1 314 ? -0.782 52.836 31.676 1.00 21.07 314 ALA A C 1
ATOM 2452 O O . ALA A 1 314 ? -0.641 53.581 32.655 1.00 20.84 314 ALA A O 1
ATOM 2454 N N . LEU A 1 315 ? -0.396 51.546 31.733 1.00 19.86 315 LEU A N 1
ATOM 2455 C CA . LEU A 1 315 ? 0.212 51.038 32.927 1.00 20.74 315 LEU A CA 1
ATOM 2456 C C . LEU A 1 315 ? 1.631 51.611 33.071 1.00 21.14 315 LEU A C 1
ATOM 2457 O O . LEU A 1 315 ? 2.108 51.830 34.182 1.00 19.56 315 LEU A O 1
ATOM 2462 N N . ALA A 1 316 ? 2.338 51.806 31.954 1.00 18.34 316 ALA A N 1
ATOM 2463 C CA . ALA A 1 316 ? 3.643 52.467 31.983 1.00 20.59 316 ALA A CA 1
ATOM 2464 C C . ALA A 1 316 ? 3.520 53.885 32.578 1.00 20.92 316 ALA A C 1
ATOM 2465 O O . ALA A 1 316 ? 4.399 54.304 33.392 1.00 21.17 316 ALA A O 1
ATOM 2467 N N . ASP A 1 317 ? 2.472 54.607 32.176 1.00 21.93 317 ASP A N 1
ATOM 2468 C CA . ASP A 1 317 ? 2.225 55.973 32.711 1.00 23.96 317 ASP A CA 1
ATOM 2469 C C . ASP A 1 317 ? 2.022 55.882 34.230 1.00 24.49 317 ASP A C 1
ATOM 2470 O O . ASP A 1 317 ? 2.609 56.675 34.972 1.00 21.82 317 ASP A O 1
ATOM 2475 N N . ALA A 1 318 ? 1.133 54.983 34.668 1.00 22.15 318 ALA A N 1
ATOM 2476 C CA . ALA A 1 318 ? 0.795 54.827 36.088 1.00 22.41 318 ALA A CA 1
ATOM 2477 C C . ALA A 1 318 ? 2.034 54.428 36.886 1.00 23.29 318 ALA A C 1
ATOM 2478 O O . ALA A 1 318 ? 2.345 55.050 37.926 1.00 21.54 318 ALA A O 1
ATOM 2480 N N . LEU A 1 319 ? 2.773 53.422 36.411 1.00 20.22 319 LEU A N 1
ATOM 2481 C CA . LEU A 1 319 ? 3.921 52.946 37.164 1.00 22.24 319 LEU A CA 1
ATOM 2482 C C . LEU A 1 319 ? 5.044 53.994 37.165 1.00 23.32 319 LEU A C 1
ATOM 2483 O O . LEU A 1 319 ? 5.758 54.099 38.194 1.00 22.40 319 LEU A O 1
ATOM 2488 N N . ASP A 1 320 ? 5.250 54.719 36.044 1.00 21.70 320 ASP A N 1
ATOM 2489 C CA . ASP A 1 320 ? 6.275 55.801 36.052 1.00 21.88 320 ASP A CA 1
ATOM 2490 C C . ASP A 1 320 ? 5.953 56.808 37.171 1.00 20.31 320 ASP A C 1
ATOM 2491 O O . ASP A 1 320 ? 6.861 57.270 37.880 1.00 22.20 320 ASP A O 1
ATOM 2496 N N . LEU A 1 321 ? 4.678 57.187 37.314 1.00 22.44 321 LEU A N 1
ATOM 2497 C CA . LEU A 1 321 ? 4.297 58.158 38.360 1.00 24.03 321 LEU A CA 1
ATOM 2498 C C . LEU A 1 321 ? 4.636 57.626 39.751 1.00 24.67 321 LEU A C 1
ATOM 2499 O O . LEU A 1 321 ? 5.153 58.389 40.613 1.00 23.95 321 LEU A O 1
ATOM 2504 N N . ALA A 1 322 ? 4.316 56.359 40.021 1.00 22.73 322 ALA A N 1
ATOM 2505 C CA . ALA A 1 322 ? 4.569 55.790 41.322 1.00 24.85 322 ALA A CA 1
ATOM 2506 C C . ALA A 1 322 ? 6.069 55.613 41.581 1.00 25.97 322 ALA A C 1
ATOM 2507 O O . ALA A 1 322 ? 6.531 55.833 42.688 1.00 25.22 322 ALA A O 1
ATOM 2509 N N . LEU A 1 323 ? 6.829 55.144 40.584 1.00 24.26 323 LEU A N 1
ATOM 2510 C CA . LEU A 1 323 ? 8.227 54.861 40.790 1.00 23.64 323 LEU A CA 1
ATOM 2511 C C . LEU A 1 323 ? 9.039 56.153 40.946 1.00 25.14 323 LEU A C 1
ATOM 2512 O O . LEU A 1 323 ? 10.076 56.096 41.579 1.00 28.16 323 LEU A O 1
ATOM 2517 N N . ARG A 1 324 ? 8.574 57.276 40.400 1.00 22.25 324 ARG A N 1
ATOM 2518 C CA . ARG A 1 324 ? 9.282 58.586 40.582 1.00 25.02 324 ARG A CA 1
ATOM 2519 C C . ARG A 1 324 ? 8.726 59.322 41.817 1.00 25.41 324 ARG A C 1
ATOM 2520 O O . ARG A 1 324 ? 9.056 60.493 42.025 1.00 26.51 324 ARG A O 1
ATOM 2528 N N . ASP A 1 325 ? 7.817 58.679 42.556 1.00 25.48 325 ASP A N 1
ATOM 2529 C CA . ASP A 1 325 ? 7.269 59.213 43.841 1.00 27.42 325 ASP A CA 1
ATOM 2530 C C . ASP A 1 325 ? 6.324 60.396 43.594 1.00 30.93 325 ASP A C 1
ATOM 2531 O O . ASP A 1 325 ? 6.170 61.208 44.469 1.00 30.31 325 ASP A O 1
ATOM 2536 N N . ALA A 1 326 ? 5.656 60.456 42.429 1.00 29.58 326 ALA A N 1
ATOM 2537 C CA . ALA A 1 326 ? 4.650 61.448 42.155 1.00 29.37 326 ALA A CA 1
ATOM 2538 C C . ALA A 1 326 ? 3.320 61.042 42.790 1.00 36.65 326 ALA A C 1
ATOM 2539 O O . ALA A 1 326 ? 2.453 61.883 42.977 1.00 30.95 326 ALA A O 1
ATOM 2541 N N . CYS A 1 327 ? 3.158 59.755 43.096 1.00 33.03 327 CYS A N 1
ATOM 2542 C CA . CYS A 1 327 ? 2.027 59.323 43.924 1.00 34.61 327 CYS A CA 1
ATOM 2543 C C . CYS A 1 327 ? 2.269 57.903 44.433 1.00 31.50 327 CYS A C 1
ATOM 2544 O O . CYS A 1 327 ? 3.223 57.272 44.049 1.00 27.85 327 CYS A O 1
ATOM 2547 N N . ALA A 1 328 ? 1.432 57.482 45.375 1.00 26.86 328 ALA A N 1
ATOM 2548 C CA . ALA A 1 328 ? 1.493 56.159 45.929 1.00 27.31 328 ALA A CA 1
ATOM 2549 C C . ALA A 1 328 ? 1.060 55.159 44.845 1.00 27.24 328 ALA A C 1
ATOM 2550 O O . ALA A 1 328 ? 0.179 55.456 44.008 1.00 24.29 328 ALA A O 1
ATOM 2552 N N . LEU A 1 329 ? 1.625 53.968 44.933 1.00 28.13 329 LEU A N 1
ATOM 2553 C CA . LEU A 1 329 ? 1.346 52.905 43.965 1.00 28.11 329 LEU A CA 1
ATOM 2554 C C . LEU A 1 329 ? -0.150 52.613 43.890 1.00 30.56 329 LEU A C 1
ATOM 2555 O O . LEU A 1 329 ? -0.698 52.471 42.798 1.00 27.60 329 LEU A O 1
ATOM 2560 N N . GLU A 1 330 ? -0.821 52.516 45.050 1.00 29.00 330 GLU A N 1
ATOM 2561 C CA . GLU A 1 330 ? -2.243 52.154 45.059 1.00 30.09 330 GLU A CA 1
ATOM 2562 C C . GLU A 1 330 ? -3.049 53.211 44.304 1.00 30.05 330 GLU A C 1
ATOM 2563 O O . GLU A 1 330 ? -4.020 52.875 43.641 1.00 29.53 330 GLU A O 1
ATOM 2569 N N . ASP A 1 331 ? -2.692 54.498 44.428 1.00 27.03 331 ASP A N 1
ATOM 2570 C CA . ASP A 1 331 ? -3.404 55.548 43.677 1.00 29.16 331 ASP A CA 1
ATOM 2571 C C . ASP A 1 331 ? -3.107 55.471 42.153 1.00 27.73 331 ASP A C 1
ATOM 2572 O O . ASP A 1 331 ? -4.005 55.677 41.332 1.00 25.89 331 ASP A O 1
ATOM 2577 N N . ALA A 1 332 ? -1.855 55.189 41.783 1.00 25.43 332 ALA A N 1
ATOM 2578 C CA . ALA A 1 332 ? -1.469 55.056 40.368 1.00 27.48 332 ALA A CA 1
ATOM 2579 C C . ALA A 1 332 ? -2.227 53.880 39.725 1.00 24.18 332 ALA A C 1
ATOM 2580 O O . ALA A 1 332 ? -2.749 54.034 38.642 1.00 25.03 332 ALA A O 1
ATOM 2582 N N . LEU A 1 333 ? -2.331 52.741 40.443 1.00 23.29 333 LEU A N 1
ATOM 2583 C CA . LEU A 1 333 ? -3.013 51.525 39.941 1.00 23.81 333 LEU A CA 1
ATOM 2584 C C . LEU A 1 333 ? -4.530 51.701 39.838 1.00 24.61 333 LEU A C 1
ATOM 2585 O O . LEU A 1 333 ? -5.167 51.298 38.862 1.00 23.27 333 LEU A O 1
ATOM 2590 N N . ALA A 1 334 ? -5.114 52.440 40.777 1.00 27.49 334 ALA A N 1
ATOM 2591 C CA . ALA A 1 334 ? -6.506 52.808 40.681 1.00 24.89 334 ALA A CA 1
ATOM 2592 C C . ALA A 1 334 ? -6.738 53.713 39.462 1.00 23.58 334 ALA A C 1
ATOM 2593 O O . ALA A 1 334 ? -7.775 53.604 38.807 1.00 24.92 334 ALA A O 1
ATOM 2595 N N . GLY A 1 335 ? -5.800 54.617 39.151 1.00 25.17 335 GLY A N 1
ATOM 2596 C CA . GLY A 1 335 ? -5.932 55.502 38.003 1.00 25.73 335 GLY A CA 1
ATOM 2597 C C . GLY A 1 335 ? -5.834 54.717 36.690 1.00 25.81 335 GLY A C 1
ATOM 2598 O O . GLY A 1 335 ? -6.541 54.978 35.728 1.00 26.82 335 GLY A O 1
ATOM 2599 N N . TYR A 1 336 ? -4.947 53.727 36.681 1.00 24.86 336 TYR A N 1
ATOM 2600 C CA . TYR A 1 336 ? -4.802 52.791 35.530 1.00 23.11 336 TYR A CA 1
ATOM 2601 C C . TYR A 1 336 ? -6.140 52.097 35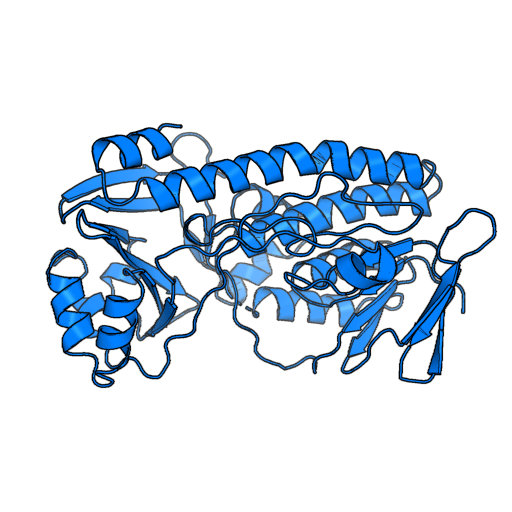.256 1.00 23.24 336 TYR A C 1
ATOM 2602 O O . TYR A 1 336 ? -6.655 52.060 34.150 1.00 24.21 336 TYR A O 1
ATOM 2611 N N . GLN A 1 337 ? -6.722 51.536 36.308 1.00 24.57 337 GLN A N 1
ATOM 2612 C CA . GLN A 1 337 ? -7.986 50.858 36.148 1.00 24.60 337 GLN A CA 1
ATOM 2613 C C . GLN A 1 337 ? -9.094 51.818 35.698 1.00 25.10 337 GLN A C 1
ATOM 2614 O O . GLN A 1 337 ? -9.893 51.482 34.779 1.00 25.25 337 GLN A O 1
ATOM 2620 N N . ALA A 1 338 ? -9.153 53.025 36.289 1.00 26.09 338 ALA A N 1
ATOM 2621 C CA . ALA A 1 338 ? -10.158 54.050 35.883 1.00 27.73 338 ALA A CA 1
ATOM 2622 C C . ALA A 1 338 ? -10.087 54.360 34.381 1.00 27.31 338 ALA A C 1
ATOM 2623 O O . ALA A 1 338 ? -11.119 54.576 33.715 1.00 30.66 338 ALA A O 1
ATOM 2625 N N . GLU A 1 339 ? -8.860 54.450 33.852 1.00 26.25 339 GLU A N 1
ATOM 2626 C CA . GLU A 1 339 ? -8.577 54.822 32.493 1.00 28.27 339 GLU A CA 1
ATOM 2627 C C . GLU A 1 339 ? -8.911 53.663 31.532 1.00 27.20 339 GLU A C 1
ATOM 2628 O O . GLU A 1 339 ? -9.424 53.883 30.483 1.00 26.43 339 GLU A O 1
ATOM 2634 N N . ARG A 1 340 ? -8.557 52.431 31.890 1.00 23.71 340 ARG A N 1
ATOM 2635 C CA . ARG A 1 340 ? -8.609 51.320 30.924 1.00 24.82 340 ARG A CA 1
ATOM 2636 C C . ARG A 1 340 ? -9.937 50.554 30.992 1.00 25.92 340 ARG A C 1
ATOM 2637 O O . ARG A 1 340 ? -10.421 50.114 29.940 1.00 22.82 340 ARG A O 1
ATOM 2645 N N . PHE A 1 341 ? -10.505 50.404 32.192 1.00 23.90 341 PHE A N 1
ATOM 2646 C CA . PHE A 1 341 ? -11.686 49.489 32.393 1.00 24.75 341 PHE A CA 1
ATOM 2647 C C . PHE A 1 341 ? -12.811 49.856 31.426 1.00 26.14 341 PHE A C 1
ATOM 2648 O O . PHE A 1 341 ? -13.356 48.986 30.736 1.00 22.5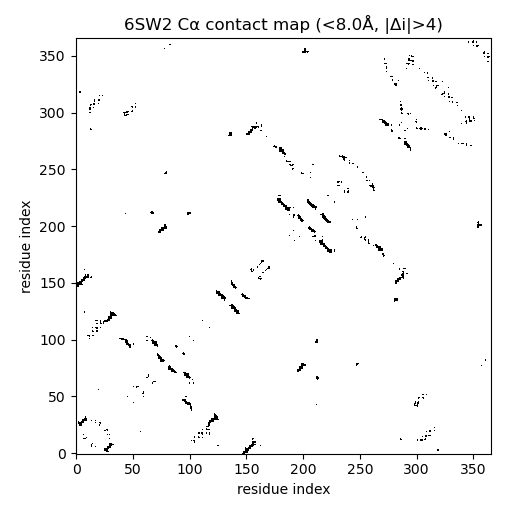5 341 PHE A O 1
ATOM 2656 N N . PRO A 1 342 ? -13.213 51.150 31.321 1.00 28.80 342 PRO A N 1
ATOM 2657 C CA . PRO A 1 342 ? -14.330 51.514 30.446 1.00 29.21 342 PRO A CA 1
ATOM 2658 C C . PRO A 1 342 ? -14.094 51.221 28.959 1.00 28.95 342 PRO A C 1
ATOM 2659 O O . PRO A 1 342 ? -15.041 50.827 28.236 1.00 26.80 342 PRO A O 1
ATOM 2663 N N . VAL A 1 343 ? -12.865 51.478 28.494 1.00 25.95 343 VAL A N 1
ATOM 2664 C CA . VAL A 1 343 ? -12.489 51.247 27.121 1.00 25.38 343 VAL A CA 1
ATOM 2665 C C . VAL A 1 343 ? -12.596 49.731 26.858 1.00 25.95 343 VAL A C 1
ATOM 2666 O O . VAL A 1 343 ? -13.251 49.306 25.913 1.00 23.63 343 VAL A O 1
ATOM 2670 N N . ASN A 1 344 ? -11.901 48.938 27.666 1.00 22.66 344 ASN A N 1
ATOM 2671 C CA . ASN A 1 344 ? -11.879 47.461 27.488 1.00 23.61 344 ASN A CA 1
ATOM 2672 C C . ASN A 1 344 ? -13.313 46.908 27.572 1.00 24.57 344 ASN A C 1
ATOM 2673 O O . ASN A 1 344 ? -13.713 46.077 26.760 1.00 25.25 344 ASN A O 1
ATOM 2678 N N . GLN A 1 345 ? -14.105 47.444 28.496 1.00 25.43 345 GLN A N 1
ATOM 2679 C CA . GLN A 1 345 ? -15.468 46.981 28.689 1.00 28.18 345 GLN A CA 1
ATOM 2680 C C . GLN A 1 345 ? -16.287 47.191 27.401 1.00 28.38 345 GLN A C 1
ATOM 2681 O O . GLN A 1 345 ? -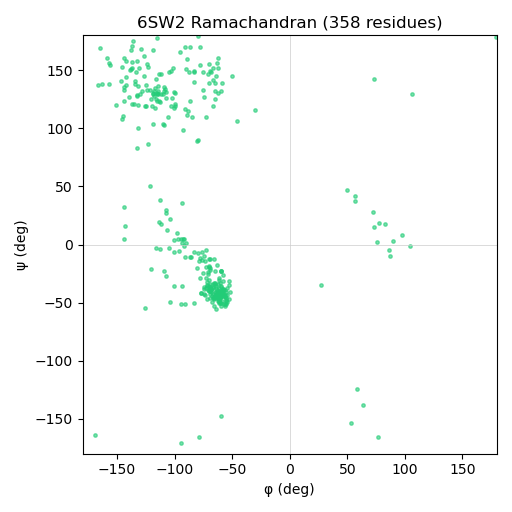17.009 46.282 26.956 1.00 28.04 345 GLN A O 1
ATOM 2687 N N . ALA A 1 346 ? -16.168 48.368 26.781 1.00 28.33 346 ALA A N 1
ATOM 2688 C CA . ALA A 1 346 ? -16.908 48.683 25.547 1.00 28.85 346 ALA A CA 1
ATOM 2689 C C . ALA A 1 346 ? -16.534 47.728 24.409 1.00 28.25 346 ALA A C 1
ATOM 2690 O O . ALA A 1 346 ? -17.389 47.310 23.647 1.00 26.26 346 ALA A O 1
ATOM 2692 N N . ILE A 1 347 ? -15.245 47.424 24.247 1.00 26.41 347 ILE A N 1
ATOM 2693 C CA . ILE A 1 347 ? -14.855 46.613 23.165 1.00 26.45 347 ILE A CA 1
ATOM 2694 C C . ILE A 1 347 ? -15.300 45.174 23.448 1.00 24.42 347 ILE A C 1
ATOM 2695 O O . ILE A 1 347 ? -15.750 44.529 22.504 1.00 24.91 347 ILE A O 1
ATOM 2700 N N . VAL A 1 348 ? -15.228 44.711 24.710 1.00 23.02 348 VAL A N 1
ATOM 2701 C CA . VAL A 1 348 ? -15.681 43.332 25.037 1.00 24.40 348 VAL A CA 1
ATOM 2702 C C . VAL A 1 348 ? -17.175 43.214 24.707 1.00 23.86 348 VAL A C 1
ATOM 2703 O O . VAL A 1 348 ? -17.621 42.261 24.049 1.00 23.98 348 VAL A O 1
ATOM 2707 N N . SER A 1 349 ? -17.951 44.230 25.110 1.00 25.50 349 SER A N 1
ATOM 2708 C CA . SER A 1 349 ? -19.395 44.206 24.854 1.00 26.76 349 SER A CA 1
ATOM 2709 C C . SER A 1 349 ? -19.676 44.235 23.358 1.00 24.51 349 SER A C 1
ATOM 2710 O O . SER A 1 349 ? -20.531 43.478 22.844 1.00 24.89 349 SER A O 1
ATOM 2713 N N . TYR A 1 350 ? -18.913 45.044 22.622 1.00 27.60 350 TYR A N 1
ATOM 2714 C CA . TYR A 1 350 ? -19.113 45.199 21.186 1.00 27.46 350 TYR A CA 1
ATOM 2715 C C . TYR A 1 350 ? -18.758 43.906 20.436 1.00 27.97 350 TYR A C 1
ATOM 2716 O O . TYR A 1 350 ? -19.506 43.478 19.534 1.00 25.45 350 TYR A O 1
ATOM 2725 N N . GLY A 1 351 ? -17.627 43.267 20.795 1.00 24.62 351 GLY A N 1
ATOM 2726 C CA . GLY A 1 351 ? -17.247 41.975 20.201 1.00 24.23 351 GLY A CA 1
ATOM 2727 C C . GLY A 1 351 ? -18.325 40.896 20.318 1.00 23.37 351 GLY A C 1
ATOM 2728 O O . GLY A 1 351 ? -18.609 40.132 19.347 1.00 24.39 351 GLY A O 1
ATOM 2729 N N . HIS A 1 352 ? -18.928 40.806 21.498 1.00 23.18 352 HIS A N 1
ATOM 2730 C CA . HIS A 1 352 ? -19.967 39.838 21.740 1.00 26.68 352 HIS A CA 1
ATOM 2731 C C . HIS A 1 352 ? -21.201 40.177 20.886 1.00 23.91 352 HIS A C 1
ATOM 2732 O O . HIS A 1 352 ? -21.800 39.310 20.247 1.00 25.64 352 HIS A O 1
ATOM 2739 N N . ALA A 1 353 ? -21.532 41.468 20.834 1.00 24.39 353 ALA A N 1
ATOM 2740 C CA . ALA A 1 353 ? -22.686 41.939 20.050 1.00 27.13 353 ALA A CA 1
ATOM 2741 C C . ALA A 1 353 ? -22.485 41.665 18.553 1.00 26.48 353 ALA A C 1
ATOM 2742 O O . ALA A 1 353 ? -23.438 41.203 17.894 1.00 25.79 353 ALA A O 1
ATOM 2744 N N . LEU A 1 354 ? -21.252 41.840 18.031 1.00 25.94 354 LEU A N 1
ATOM 2745 C CA . LEU A 1 354 ? -20.958 41.500 16.660 1.00 26.38 354 LEU A CA 1
ATOM 2746 C C . LEU A 1 354 ? -21.077 40.000 16.409 1.00 28.13 354 LEU A C 1
ATOM 2747 O O . LEU A 1 354 ? -21.664 39.588 15.426 1.00 25.19 354 LEU A O 1
ATOM 2752 N N . ALA A 1 355 ? -20.385 39.200 17.229 1.00 25.75 355 ALA A N 1
ATOM 2753 C CA . ALA A 1 355 ? -20.293 37.769 16.995 1.00 26.35 355 ALA A CA 1
ATOM 2754 C C . ALA A 1 355 ? -21.688 37.135 17.011 1.00 28.73 355 ALA A C 1
ATOM 2755 O O . ALA A 1 355 ? -21.900 36.140 16.324 1.00 27.77 355 ALA A O 1
ATOM 2757 N N . THR A 1 356 ? -22.591 37.630 17.872 1.00 24.77 356 THR A N 1
ATOM 2758 C CA . THR A 1 356 ? -23.889 36.977 18.031 1.00 27.80 356 THR A CA 1
ATOM 2759 C C . THR A 1 356 ? -24.903 37.498 17.001 1.00 27.02 356 THR A C 1
ATOM 2760 O O . THR A 1 356 ? -26.000 36.969 16.919 1.00 27.52 356 THR A O 1
ATOM 2764 N N . SER A 1 357 ? -24.578 38.569 16.276 1.00 24.70 357 SER A N 1
ATOM 2765 C CA . SER A 1 357 ? -25.540 39.178 15.293 1.00 27.07 357 SER A CA 1
ATOM 2766 C C . SER A 1 357 ? -25.262 38.772 13.835 1.00 30.65 357 SER A C 1
ATOM 2767 O O . SER A 1 357 ? -26.030 39.141 12.945 1.00 27.05 357 SER A O 1
ATOM 2770 N N A LEU A 1 358 ? -24.177 38.021 13.591 0.50 30.03 358 LEU A N 1
ATOM 2771 N N B LEU A 1 358 ? -24.176 38.024 13.633 0.50 31.47 358 LEU A N 1
ATOM 2772 C CA A LEU A 1 358 ? -23.611 37.808 12.242 0.50 33.32 358 LEU A CA 1
ATOM 2773 C CA B LEU A 1 358 ? -23.560 37.703 12.354 0.50 36.03 358 LEU A CA 1
ATOM 2774 C C A LEU A 1 358 ? -24.688 37.408 11.243 0.50 34.38 358 LEU A C 1
ATOM 2775 C C B LEU A 1 358 ? -24.601 37.345 11.285 0.50 35.73 358 LEU A C 1
ATOM 2776 O O A LEU A 1 358 ? -24.717 37.928 10.136 0.50 34.25 358 LEU A O 1
ATOM 2777 O O B LEU A 1 358 ? -24.553 37.872 10.179 0.50 35.64 358 LEU A O 1
ATOM 2786 N N . GLU A 1 359 ? -25.536 36.460 11.647 1.00 35.58 359 GLU A N 1
ATOM 2787 C CA . GLU A 1 359 ? -26.434 35.788 10.729 1.00 36.74 359 GLU A CA 1
ATOM 2788 C C . GLU A 1 359 ? -27.621 36.667 10.348 1.00 38.45 359 GLU A C 1
ATOM 2789 O O . GLU A 1 359 ? -28.288 36.417 9.353 1.00 39.05 359 GLU A O 1
ATOM 2795 N N . ASP A 1 360 ? -27.873 37.699 11.145 1.00 30.76 360 ASP A N 1
ATOM 2796 C CA . ASP A 1 360 ? -29.041 38.539 11.017 1.00 30.54 360 ASP A CA 1
ATOM 2797 C C . ASP A 1 360 ? -28.610 39.909 10.487 1.00 29.20 360 ASP A C 1
ATOM 2798 O O . ASP A 1 360 ? -28.067 40.746 11.249 1.00 25.83 360 ASP A O 1
ATOM 2803 N N . ARG A 1 361 ? -28.849 40.127 9.188 1.00 27.92 361 ARG A N 1
ATOM 2804 C CA . ARG A 1 361 ? -28.270 41.198 8.437 1.00 29.48 361 ARG A CA 1
ATOM 2805 C C . ARG A 1 361 ? -28.579 42.578 9.042 1.00 28.50 361 ARG A C 1
ATOM 2806 O O . ARG A 1 361 ? -27.693 43.471 9.109 1.00 27.97 361 ARG A O 1
ATOM 2814 N N . GLN A 1 362 ? -29.837 42.800 9.434 1.00 27.24 362 GLN A N 1
ATOM 2815 C CA . GLN A 1 362 ? -30.251 44.101 9.915 1.00 31.25 362 GLN A CA 1
ATOM 2816 C C . GLN A 1 362 ? -29.652 44.389 11.302 1.00 26.66 362 GLN A C 1
ATOM 2817 O O . GLN A 1 362 ? -29.321 45.536 11.635 1.00 29.43 362 GLN A O 1
ATOM 2823 N N . ARG A 1 363 ? -29.610 43.356 12.128 1.00 27.01 363 ARG A N 1
ATOM 2824 C CA . ARG A 1 363 ? -29.061 43.412 13.493 1.00 26.23 363 ARG A CA 1
ATOM 2825 C C . ARG A 1 363 ? -27.542 43.677 13.435 1.00 25.19 363 ARG A C 1
ATOM 2826 O O . ARG A 1 363 ? -27.026 44.552 14.163 1.00 22.32 363 ARG A O 1
ATOM 2834 N N . PHE A 1 364 ? -26.853 42.928 12.564 1.00 25.34 364 PHE A N 1
ATOM 2835 C CA . PHE A 1 364 ? -25.400 43.089 12.325 1.00 23.83 364 PHE A CA 1
ATOM 2836 C C . PHE A 1 364 ? -25.089 44.542 11.940 1.00 26.28 364 PHE A C 1
ATOM 2837 O O . PHE A 1 364 ? -24.202 45.202 12.554 1.00 25.16 364 PHE A O 1
ATOM 2845 N N . ALA A 1 365 ? -25.825 45.064 10.944 1.00 26.13 365 ALA A N 1
ATOM 2846 C CA . ALA A 1 365 ? -25.669 46.468 10.534 1.00 27.03 365 ALA A CA 1
ATOM 2847 C C . ALA A 1 365 ? -25.944 47.420 11.707 1.00 28.23 365 ALA A C 1
ATOM 2848 O O . ALA A 1 365 ? -25.279 48.422 11.860 1.00 27.68 365 ALA A O 1
ATOM 2850 N N . GLY A 1 366 ? -26.947 47.109 12.524 1.00 26.00 366 GLY A N 1
ATOM 2851 C CA . GLY A 1 366 ? -27.263 47.927 13.666 1.00 29.94 366 GLY A CA 1
ATOM 2852 C C . GLY A 1 366 ? -26.135 47.946 14.686 1.00 29.26 366 GLY A C 1
ATOM 2853 O O . GLY A 1 366 ? -25.912 48.970 15.363 1.00 29.49 366 GLY A O 1
ATOM 2854 N N . VAL A 1 367 ? -25.452 46.816 14.836 1.00 27.42 367 VAL A N 1
ATOM 2855 C CA . VAL A 1 367 ? -24.314 46.749 15.792 1.00 27.37 367 VAL A CA 1
ATOM 2856 C C . VAL A 1 367 ? -23.182 47.680 15.326 1.00 32.53 367 VAL A C 1
ATOM 2857 O O . VAL A 1 367 ? -22.626 48.432 16.132 1.00 30.93 367 VAL A O 1
ATOM 2861 N N . PHE A 1 368 ? -22.867 47.670 14.028 1.00 34.53 368 PHE A N 1
ATOM 2862 C CA . PHE A 1 368 ? -21.932 48.636 13.432 1.00 38.29 368 PHE A CA 1
ATOM 2863 C C . PHE A 1 368 ? -22.335 50.090 13.668 1.00 43.78 368 PHE A C 1
ATOM 2864 O O . PHE A 1 368 ? -21.527 50.884 14.112 1.00 51.10 368 PHE A O 1
ATOM 2872 N N . ASP A 1 369 ? -23.571 50.449 13.333 1.00 46.10 369 ASP A N 1
ATOM 2873 C CA . ASP A 1 369 ? -23.970 51.861 13.425 1.00 51.19 369 ASP A CA 1
ATOM 2874 C C . ASP A 1 369 ? -23.820 52.345 14.875 1.00 51.74 369 ASP A C 1
ATOM 2875 O O . ASP A 1 369 ? -23.699 53.539 15.105 1.00 52.23 369 ASP A O 1
ATOM 2880 N N . THR A 1 370 ? -23.848 51.386 15.809 1.00 49.97 370 THR A N 1
ATOM 2881 C CA . THR A 1 370 ? -23.493 51.490 17.225 1.00 50.04 370 THR A CA 1
ATOM 2882 C C . THR A 1 370 ? -24.799 51.597 18.005 1.00 54.29 370 THR A C 1
ATOM 2883 O O . THR A 1 370 ? -25.527 50.605 18.054 1.00 51.75 370 THR A O 1
#

Organism: Pseudomonas aeruginosa (strain ATCC 15692 / DSM 22644 / CIP 104116 / JCM 14847 / LMG 12228 / 1C / PRS 101 / PAO1) (NCBI:txid208964)

Sequence (366 aa):
NHIDVLINGCGIGGAMLAYLLGRQGHRVVVVEQARRERAINGADLLKPAGIRVVEAAGLLAEVTRRGGRVRHELEVYHDGELLRYFNYSSVDARGYFILMPESLRRLVLEKIDGEATVEMLFETRIEAVQRDERHAIDQVRLNDGRVLRPRVVVGADGIASYVRRRLLDIDVERRPYPSPMLVGTFALAPCVAERNRLYVDSQGGLAYFYPIGFDRARLVVSFPREEARELMADTRGESLRRRLQRFVGDESAEAIAAVTGTSRFKGIPIGYLNLDRYWADNVAMMLGDAIHNVHPITGQGMNLAIEDASALADALDLALRDACALEDALAGYQAERFPVNQAIVSYGHALATSLLEDRQRFAGVFDT

InterPro domains:
  IPR002938 FAD-binding domain [PF01494] (6-348)
  IPR036188 FAD/NAD(P)-binding domain superfamily [G3DSA:3.50.50.60] (276-392)
  IPR036188 FAD/NAD(P)-binding domain superfamily [SSF51905] (6-364)
  IPR050631 PheA/TfdB FAD monooxygenase [PTHR43476] (1-376)

Foldseek 3Di:
DEFAEEEEALDLLSLLLLLLLLVVVGQYEYEAQADLPPPDKDFFKAFLLLLVLCVVSVCNVVQVVFFKDKAFWEFEAEQQHTQDIGGLCPPPVSRIMIGAISSSSVVSVVSSVVRPNYHYHYSKAWDDFDADPVRATQWTAIPVRDIYGYLAYEFAPAQVTPCCCPVVVDDDDFDDDQKWKKKDKFWDDVLQVVHWYWWFYLQQKIWTWHATGDTMIMIMIIHGPVLVVVQQVFFQRPSVLVVCPSIHDPSCNVVSVRCRGNPRIDTDDAGFFAAPAQDDRRYGYAASSGGGAGCVLSCRSNRSSSLSSLLSVLSVCCVVPVDPNVVSRVVSCVVRRVVRVVRSVLRVQQSVCRNPSVSNSVSVVD

B-factor: mean 31.68, std 12.49, range [16.27, 92.86]

Secondary structure (DSSP, 8-state):
-EEEEEEE--SHHHHHHHHHHHTTT--EEEE-SS-TT-------EE-HHHHHHHHHTT-HHHHHHTT-EEE-EEEEEETTEEEEEEETTSS-TT--EEE---HHHHHHHHHHTT-TTEEEE-S--EEEEEE-TTS-EEEEEETTS-EEEEEEEEE---TT-HIIIIIS---------SS-EEEEEEEPPHHHHH-EEEEE-TTS-EEEEEEETTTEEEEEEE--HHHHHHHHHSTTSHHHHHHHHTT--GGGHHHHHT---STT-EEE----EE-S-SEETTEEE-GGGTEE--GGG--HHHHHHHHHHHHHHHHHHHHTTSS-HHHHHHHHHHHHHHHHHHHHHHHHHHHHHTT-HHHHHHHHH-

Radius of gyration: 21.31 Å; Cα contacts (8 Å, |Δi|>4): 779; chains: 1; bounding box: 51×45×64 Å